Protein AF-A0A4Z1SV42-F1 (afdb_monomer)

Mean predicted aligned error: 19.97 Å

Nearest PDB structures (foldseek):
  3ljn-assembly1_A  TM=8.024E-01  e=1.688E-01  Leishmania major strain Friedlin

Solvent-accessible surface area (backbone atoms only — not comparable to full-atom values): 18038 Å² total; per-residue (Å²): 115,73,67,55,58,45,47,26,21,41,71,38,38,48,70,61,46,72,72,43,39,94,81,51,62,79,43,60,48,100,85,40,44,35,43,42,39,37,2,52,77,50,68,20,60,71,24,33,62,67,28,40,88,70,40,59,75,49,58,25,94,82,46,50,37,48,52,38,49,24,32,65,71,69,40,64,75,56,44,74,70,33,38,85,70,39,34,80,63,78,62,86,69,41,36,56,53,38,9,54,74,70,64,38,56,67,51,38,64,70,37,40,72,54,39,52,93,51,39,72,66,42,35,59,53,24,56,77,70,66,36,60,70,53,30,51,54,44,48,50,39,75,76,69,49,77,62,74,75,79,83,73,70,80,76,73,81,88,79,82,88,82,73,100,79,66,70,72,69,56,54,54,51,53,49,49,50,52,50,48,52,49,50,52,51,50,52,52,49,52,52,50,51,54,51,48,55,54,50,53,54,49,52,52,51,52,52,53,50,50,54,53,50,53,52,52,52,52,54,50,53,52,50,52,52,55,51,52,54,53,50,53,52,51,54,50,52,50,52,52,51,53,50,51,52,56,50,51,52,52,52,51,55,52,56,69,74,49,73,99,43,75,70,60,51,50,54,54,49,57,53,50,52,54,49,54,52,50,53,49,54,50,53,55,48,53,56,51,52,53,53,52,53,58,54,53,74,74,50,65,77,89,78,54,54,76,66,59,57,45,55,67,57,57,70,75,76,121

Structure (mmCIF, N/CA/C/O backbone):
data_AF-A0A4Z1SV42-F1
#
_entry.id   AF-A0A4Z1SV42-F1
#
loop_
_atom_site.group_PDB
_atom_site.id
_atom_site.type_symbol
_atom_site.label_atom_id
_atom_site.label_alt_id
_atom_site.label_comp_id
_atom_site.label_asym_id
_atom_site.label_entity_id
_atom_site.label_seq_id
_atom_site.pdbx_PDB_ins_code
_atom_site.Cartn_x
_atom_site.Cartn_y
_atom_site.Cartn_z
_atom_site.occupancy
_atom_site.B_iso_or_equiv
_atom_site.auth_seq_id
_atom_site.auth_comp_id
_atom_site.auth_asym_id
_atom_site.auth_atom_id
_atom_site.pdbx_PDB_model_num
ATOM 1 N N . MET A 1 1 ? -13.498 8.447 -5.334 1.00 58.53 1 MET A N 1
ATOM 2 C CA . MET A 1 1 ? -12.203 9.170 -5.306 1.00 58.53 1 MET A CA 1
ATOM 3 C C . MET A 1 1 ? -11.022 8.293 -5.723 1.00 58.53 1 MET A C 1
ATOM 5 O O . MET A 1 1 ? -10.203 8.790 -6.477 1.00 58.53 1 MET A O 1
ATOM 9 N N . ALA A 1 2 ? -10.964 6.999 -5.370 1.00 67.75 2 ALA A N 1
ATOM 10 C CA . ALA A 1 2 ? -9.899 6.090 -5.832 1.00 67.75 2 ALA A CA 1
ATOM 11 C C . ALA A 1 2 ? -9.734 6.025 -7.370 1.00 67.75 2 ALA A C 1
ATOM 13 O O . ALA A 1 2 ? -8.620 5.936 -7.866 1.00 67.75 2 ALA A O 1
ATOM 14 N N . HIS A 1 3 ? -10.811 6.175 -8.153 1.00 80.94 3 HIS A N 1
ATOM 15 C CA . HIS A 1 3 ? -10.705 6.252 -9.620 1.00 80.94 3 HIS A CA 1
ATOM 16 C C . HIS A 1 3 ? -9.857 7.427 -10.136 1.00 80.94 3 HIS A C 1
ATOM 18 O O . HIS A 1 3 ? -9.308 7.324 -11.228 1.00 80.94 3 HIS A O 1
ATOM 24 N N . ALA A 1 4 ? -9.750 8.532 -9.387 1.00 88.31 4 ALA A N 1
ATOM 25 C CA . ALA A 1 4 ? -8.932 9.677 -9.789 1.00 88.31 4 ALA A CA 1
ATOM 26 C C . ALA A 1 4 ? -7.433 9.349 -9.717 1.0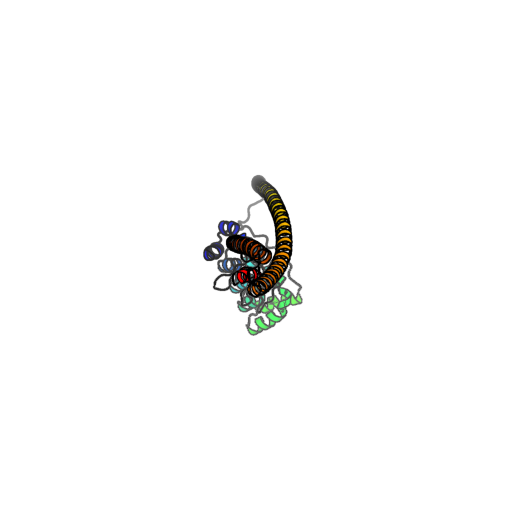0 88.31 4 ALA A C 1
ATOM 28 O O . ALA A 1 4 ? -6.695 9.752 -10.605 1.00 88.31 4 ALA A O 1
ATOM 29 N N . TRP A 1 5 ? -7.015 8.539 -8.735 1.00 91.31 5 TRP A N 1
ATOM 30 C CA . TRP A 1 5 ? -5.640 8.044 -8.599 1.00 91.31 5 TRP A CA 1
ATOM 31 C C . TRP A 1 5 ? -5.202 7.239 -9.829 1.00 91.31 5 TRP A C 1
ATOM 33 O O . TRP A 1 5 ? -4.226 7.574 -10.493 1.00 91.31 5 TRP A O 1
ATOM 43 N N . PHE A 1 6 ? -5.995 6.234 -10.212 1.00 92.00 6 PHE A N 1
ATOM 44 C CA . PHE A 1 6 ? -5.694 5.415 -11.391 1.00 92.00 6 PHE A CA 1
ATOM 45 C C . PHE A 1 6 ? -5.835 6.192 -12.707 1.00 92.00 6 PHE A C 1
ATOM 47 O O . PHE A 1 6 ? -5.130 5.901 -13.671 1.00 92.0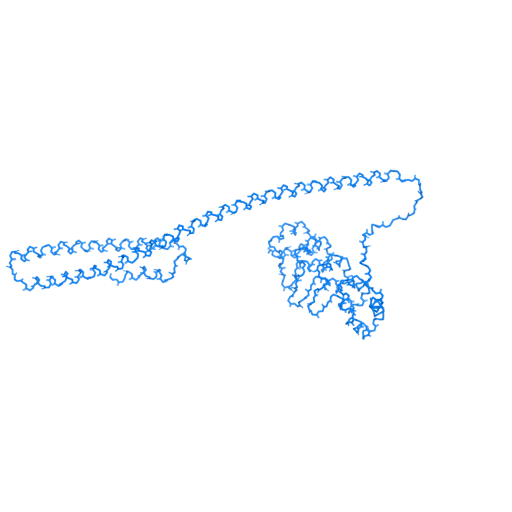0 6 PHE A O 1
ATOM 54 N N . ARG A 1 7 ? -6.728 7.188 -12.765 1.00 92.62 7 ARG A N 1
ATOM 55 C CA . ARG A 1 7 ? -6.851 8.073 -13.930 1.00 92.62 7 ARG A CA 1
ATOM 56 C C . ARG A 1 7 ? -5.616 8.956 -14.089 1.00 92.62 7 ARG A C 1
ATOM 58 O O . ARG A 1 7 ? -5.116 9.050 -15.202 1.00 92.62 7 ARG A O 1
ATOM 65 N N . ALA A 1 8 ? -5.111 9.532 -13.000 1.00 91.88 8 ALA A N 1
ATOM 66 C CA . ALA A 1 8 ? -3.879 10.315 -13.003 1.00 91.88 8 ALA A CA 1
ATOM 67 C C . ALA A 1 8 ? -2.686 9.469 -13.469 1.00 91.88 8 ALA A C 1
ATOM 69 O O . ALA A 1 8 ? -1.958 9.883 -14.366 1.00 91.88 8 ALA A O 1
ATOM 70 N N . ALA A 1 9 ? -2.566 8.232 -12.972 1.00 92.38 9 ALA A N 1
ATOM 71 C CA . ALA A 1 9 ? -1.552 7.283 -13.436 1.00 92.38 9 ALA A CA 1
ATOM 72 C C . ALA A 1 9 ? -1.674 6.946 -14.931 1.00 92.38 9 ALA A C 1
ATOM 74 O O . ALA A 1 9 ? -0.671 6.838 -15.628 1.00 92.38 9 ALA A O 1
ATOM 75 N N . SER A 1 10 ? -2.898 6.817 -15.449 1.00 92.94 10 SER A N 1
ATOM 76 C CA . SER A 1 10 ? -3.133 6.567 -16.876 1.00 92.94 10 SER A CA 1
ATOM 77 C C . SER A 1 10 ? -2.832 7.784 -17.760 1.00 92.94 10 SER A C 1
ATOM 79 O O . SER A 1 10 ? -2.421 7.628 -18.908 1.00 92.94 10 SER A O 1
ATOM 81 N N . GLN A 1 11 ? -3.028 8.994 -17.236 1.00 91.06 11 GLN A N 1
ATOM 82 C CA . GLN A 1 11 ? -2.821 10.253 -17.957 1.00 91.06 11 GLN A CA 1
ATOM 83 C C . GLN A 1 11 ? -1.396 10.802 -17.838 1.00 91.06 11 GLN A C 1
ATOM 85 O O . GLN A 1 11 ? -1.054 11.704 -18.593 1.00 91.06 11 GLN A O 1
ATOM 90 N N . GLY A 1 12 ? -0.582 10.276 -16.918 1.00 89.81 12 GLY A N 1
ATOM 91 C CA . GLY A 1 12 ? 0.734 10.839 -16.622 1.00 89.81 12 GLY A CA 1
ATOM 92 C C . GLY A 1 12 ? 0.663 12.117 -15.780 1.00 89.81 12 GLY A C 1
ATOM 93 O O . GLY A 1 12 ? 1.572 12.934 -15.835 1.00 89.81 12 GLY A O 1
ATOM 94 N N . ASP A 1 13 ? -0.410 12.323 -15.007 1.00 91.19 13 ASP A N 1
ATOM 95 C CA . ASP A 1 13 ? -0.557 13.500 -14.139 1.00 91.19 13 ASP A CA 1
ATOM 96 C C . ASP A 1 13 ? 0.288 13.339 -12.863 1.00 91.19 13 ASP A C 1
ATOM 98 O O . ASP A 1 13 ? -0.196 12.973 -11.787 1.00 91.19 13 ASP A O 1
ATOM 102 N N . VAL A 1 14 ? 1.590 13.586 -13.011 1.00 89.69 14 VAL A N 1
ATOM 103 C CA . VAL A 1 14 ? 2.596 13.472 -11.946 1.00 89.69 14 VAL A CA 1
ATOM 104 C C . VAL A 1 14 ? 2.290 14.414 -10.779 1.00 89.69 14 VAL A C 1
ATOM 106 O O . VAL A 1 14 ? 2.549 14.067 -9.629 1.00 89.69 14 VAL A O 1
ATOM 109 N N . SER A 1 15 ? 1.695 15.583 -11.040 1.00 88.19 15 SER A N 1
ATOM 110 C CA . SER A 1 15 ? 1.330 16.560 -10.006 1.00 88.19 15 SER A CA 1
ATOM 111 C C . SER A 1 15 ? 0.232 16.033 -9.086 1.00 88.19 15 SER A C 1
ATOM 113 O O . SER A 1 15 ? 0.316 16.164 -7.865 1.00 88.19 15 SER A O 1
ATOM 115 N N . PHE A 1 16 ? -0.797 15.398 -9.649 1.00 88.81 16 PHE A N 1
ATOM 116 C CA . PHE A 1 16 ? -1.834 14.768 -8.838 1.00 88.81 16 PHE A CA 1
ATOM 117 C C . PHE A 1 16 ? -1.301 13.542 -8.087 1.00 88.81 16 PHE A C 1
ATOM 119 O O . PHE A 1 16 ? -1.644 13.333 -6.918 1.00 88.81 16 PHE A O 1
ATOM 126 N N . LEU A 1 17 ? -0.442 12.747 -8.734 1.00 88.75 17 LEU A N 1
ATOM 127 C CA . LEU A 1 17 ? 0.171 11.572 -8.116 1.00 88.75 17 LEU A CA 1
ATOM 128 C C . LEU A 1 17 ? 1.059 11.952 -6.921 1.00 88.75 17 LEU A C 1
ATOM 130 O O . LEU A 1 17 ? 0.926 11.369 -5.846 1.00 88.75 17 LEU A O 1
ATOM 134 N N . SER A 1 18 ? 1.904 12.973 -7.065 1.00 87.25 18 SER A N 1
ATOM 135 C CA . SER A 1 18 ? 2.793 13.442 -5.996 1.00 87.25 18 SER A CA 1
ATOM 136 C C . SER A 1 18 ? 2.042 14.082 -4.827 1.00 87.25 18 SER A C 1
ATOM 138 O O . SER A 1 18 ? 2.510 14.029 -3.695 1.00 87.25 18 SER A O 1
ATOM 140 N N . LEU A 1 19 ? 0.846 14.628 -5.057 1.00 88.81 19 LEU A N 1
ATOM 141 C CA . LEU A 1 19 ? 0.011 15.174 -3.987 1.00 88.81 19 LEU A CA 1
ATOM 142 C C . LEU A 1 19 ? -0.730 14.083 -3.198 1.00 88.81 19 LEU A C 1
ATOM 144 O O . LEU A 1 19 ? -0.980 14.234 -2.003 1.00 88.81 19 LEU A O 1
ATOM 148 N N . GLN A 1 20 ? -1.134 13.001 -3.866 1.00 86.50 20 GLN A N 1
ATOM 149 C CA . GLN A 1 20 ? -2.059 12.009 -3.303 1.00 86.50 20 GLN A CA 1
ATOM 150 C C . GLN A 1 20 ? -1.399 10.678 -2.910 1.00 86.50 20 GLN A C 1
ATOM 152 O O . GLN A 1 20 ? -2.086 9.809 -2.361 1.00 86.50 20 GLN A O 1
ATOM 157 N N . TYR A 1 21 ? -0.088 10.513 -3.127 1.00 87.00 21 TYR A N 1
ATOM 158 C CA . TYR A 1 21 ? 0.613 9.248 -2.877 1.00 87.00 21 TYR A CA 1
ATOM 159 C C . TYR A 1 21 ? 0.449 8.725 -1.444 1.00 87.00 21 TYR A C 1
ATOM 161 O O . TYR A 1 21 ? 0.156 7.548 -1.269 1.00 87.00 21 TYR A O 1
ATOM 169 N N . HIS A 1 22 ? 0.506 9.585 -0.420 1.00 82.25 22 HIS A N 1
ATOM 170 C CA . HIS A 1 22 ? 0.319 9.181 0.982 1.00 82.25 22 HIS A CA 1
ATOM 171 C C . HIS A 1 22 ? -1.009 8.462 1.254 1.00 82.25 22 HIS A C 1
ATOM 173 O O . HIS A 1 22 ? -1.122 7.708 2.217 1.00 82.25 22 HIS A O 1
ATOM 179 N N . ARG A 1 23 ? -2.034 8.725 0.438 1.00 84.19 23 ARG A N 1
ATOM 180 C CA . ARG A 1 23 ? -3.392 8.228 0.663 1.00 84.19 23 ARG A CA 1
ATOM 181 C C . ARG A 1 23 ? -3.726 6.989 -0.160 1.00 84.19 23 ARG A C 1
ATOM 183 O O . ARG A 1 23 ? -4.569 6.204 0.267 1.00 84.19 23 ARG A O 1
ATOM 190 N N . TYR A 1 24 ? -3.124 6.843 -1.339 1.00 85.06 24 TYR A N 1
ATOM 191 C CA . TYR A 1 24 ? -3.520 5.823 -2.316 1.00 85.06 24 TYR A CA 1
ATOM 192 C C . TYR A 1 24 ? -2.362 4.984 -2.866 1.00 85.06 24 TYR A C 1
ATOM 194 O O . TYR A 1 24 ? -2.629 4.061 -3.640 1.00 85.06 24 TYR A O 1
ATOM 202 N N . ALA A 1 25 ? -1.110 5.247 -2.477 1.00 84.81 25 ALA A N 1
ATOM 203 C CA . ALA A 1 25 ? -0.001 4.364 -2.824 1.00 84.81 25 ALA A CA 1
ATOM 204 C C . ALA A 1 25 ? -0.300 2.928 -2.369 1.00 84.81 25 ALA A C 1
ATOM 206 O O . ALA A 1 25 ? -0.939 2.701 -1.338 1.00 84.81 25 ALA A O 1
ATOM 207 N N . CYS A 1 26 ? 0.129 1.960 -3.176 1.00 85.56 26 CYS A N 1
ATOM 208 C CA . CYS A 1 26 ? -0.096 0.529 -2.955 1.00 85.56 26 CYS A CA 1
ATOM 209 C C . CYS A 1 26 ? -1.568 0.083 -3.031 1.00 85.56 26 CYS A C 1
ATOM 211 O O . CYS A 1 26 ? -1.878 -1.073 -2.734 1.00 85.56 26 CYS A O 1
ATOM 213 N N . SER A 1 27 ? -2.489 0.959 -3.446 1.00 89.44 27 SER A N 1
ATOM 214 C CA . SER A 1 27 ? -3.874 0.566 -3.711 1.00 89.44 27 SER A CA 1
ATOM 215 C C . SER A 1 27 ? -4.004 -0.140 -5.064 1.00 89.44 27 SER A C 1
ATOM 217 O O . SER A 1 27 ? -3.256 0.119 -6.007 1.00 89.44 27 SER A O 1
ATOM 219 N N . SER A 1 28 ? -4.983 -1.040 -5.170 1.00 90.62 28 SER A N 1
ATOM 220 C CA . SER A 1 28 ? -5.326 -1.713 -6.425 1.00 90.62 28 SER A CA 1
ATOM 221 C C . SER A 1 28 ? -6.735 -1.341 -6.880 1.00 90.62 28 SER A C 1
ATOM 223 O O . SER A 1 28 ? -7.614 -1.041 -6.070 1.00 90.62 28 SER A O 1
ATOM 225 N N . ASN A 1 29 ? -6.941 -1.303 -8.195 1.00 89.62 29 ASN A N 1
ATOM 226 C CA . ASN A 1 29 ? -8.249 -1.041 -8.790 1.00 89.62 29 ASN A CA 1
ATOM 227 C C . ASN A 1 29 ? -9.110 -2.317 -8.856 1.00 89.62 29 ASN A C 1
ATOM 229 O O . ASN A 1 29 ? -8.680 -3.401 -8.474 1.00 89.62 29 ASN A O 1
ATOM 233 N N . GLU A 1 30 ? -10.320 -2.214 -9.409 1.00 87.38 30 GLU A N 1
ATOM 234 C CA . GLU A 1 30 ? -11.267 -3.337 -9.559 1.00 87.38 30 GLU A CA 1
ATOM 235 C C . GLU A 1 30 ? -10.719 -4.525 -10.372 1.00 87.38 30 GLU A C 1
ATOM 237 O O . GLU A 1 30 ? -11.231 -5.637 -10.280 1.00 87.38 30 GLU A O 1
ATOM 242 N N . ARG A 1 31 ? -9.667 -4.307 -11.172 1.00 84.25 31 ARG A N 1
ATOM 243 C CA . ARG A 1 31 ? -8.973 -5.351 -11.941 1.00 84.25 31 ARG A CA 1
ATOM 244 C C . ARG A 1 31 ? -7.765 -5.930 -11.194 1.00 84.25 31 ARG A C 1
ATOM 246 O O . ARG A 1 31 ? -7.051 -6.756 -11.756 1.00 84.25 31 ARG A O 1
ATOM 253 N N . GLY A 1 32 ? -7.516 -5.485 -9.963 1.00 88.69 32 GLY A N 1
ATOM 254 C CA . GLY A 1 32 ? -6.352 -5.849 -9.161 1.00 88.69 32 GLY A CA 1
ATOM 255 C C . GLY A 1 32 ? -5.043 -5.208 -9.631 1.00 88.69 32 GLY A C 1
ATOM 256 O O . GLY A 1 32 ? -3.984 -5.704 -9.264 1.00 88.69 32 GLY A O 1
ATOM 257 N N . LEU A 1 33 ? -5.095 -4.151 -10.454 1.00 90.50 33 LEU A N 1
ATOM 258 C CA . LEU A 1 33 ? -3.909 -3.437 -10.943 1.00 90.50 33 LEU A CA 1
ATOM 259 C C . LEU A 1 33 ? -3.565 -2.268 -10.019 1.00 90.50 33 LEU A C 1
ATOM 261 O O . LEU A 1 33 ? -4.462 -1.524 -9.617 1.00 90.50 33 LEU A O 1
ATOM 265 N N . THR A 1 34 ? -2.277 -2.075 -9.745 1.00 93.31 34 THR A N 1
ATOM 266 C CA . THR A 1 34 ? -1.763 -0.888 -9.047 1.00 93.31 34 THR A CA 1
ATOM 267 C C . THR A 1 34 ? -1.660 0.313 -9.990 1.00 93.31 34 THR A C 1
ATOM 269 O O . THR A 1 34 ? -1.839 0.178 -11.207 1.00 93.31 34 THR A O 1
ATOM 272 N N . ALA A 1 35 ? -1.381 1.503 -9.456 1.00 92.69 35 ALA A N 1
ATOM 273 C CA . ALA A 1 35 ? -1.216 2.694 -10.281 1.00 92.69 35 ALA A CA 1
ATOM 274 C C . ALA A 1 35 ? 0.010 2.587 -11.194 1.00 92.69 35 ALA A C 1
ATOM 276 O O . ALA A 1 35 ? -0.096 2.925 -12.372 1.00 92.69 35 ALA A O 1
ATOM 277 N N . LEU A 1 36 ? 1.113 2.007 -10.711 1.00 93.94 36 LEU A N 1
ATOM 278 C CA . LEU A 1 36 ? 2.300 1.708 -11.514 1.00 93.94 36 LEU A CA 1
ATOM 279 C C . LEU A 1 36 ? 1.955 0.802 -12.703 1.00 93.94 36 LEU A C 1
ATOM 281 O O . LEU A 1 36 ? 2.327 1.093 -13.836 1.00 93.94 36 LEU A O 1
ATOM 285 N N . MET A 1 37 ? 1.169 -0.256 -12.485 1.00 93.69 37 MET A N 1
ATOM 286 C CA . MET A 1 37 ? 0.731 -1.143 -13.569 1.00 93.69 37 MET A CA 1
ATOM 287 C C . MET A 1 37 ? -0.149 -0.413 -14.592 1.00 93.69 37 MET A C 1
ATOM 289 O O . MET A 1 37 ? -0.033 -0.650 -15.793 1.00 93.69 37 MET A O 1
ATOM 293 N N . VAL A 1 38 ? -1.022 0.492 -14.139 1.00 93.94 38 VAL A N 1
ATOM 294 C CA . VAL A 1 38 ? -1.854 1.320 -15.028 1.00 93.94 38 VAL A CA 1
ATOM 295 C C . VAL A 1 38 ? -1.002 2.311 -15.832 1.00 93.94 38 VAL A C 1
ATOM 297 O O . VAL A 1 38 ? -1.258 2.488 -17.026 1.00 93.94 38 VAL A O 1
ATOM 300 N N . ALA A 1 39 ? 0.023 2.904 -15.215 1.00 94.00 39 ALA A N 1
ATOM 301 C CA . ALA A 1 39 ? 0.971 3.797 -15.876 1.00 94.00 39 ALA A CA 1
ATOM 302 C C . ALA A 1 39 ? 1.780 3.060 -16.956 1.00 94.00 39 ALA A C 1
ATOM 304 O O . ALA A 1 39 ? 1.873 3.546 -18.083 1.00 94.00 39 ALA A O 1
ATOM 305 N N . VAL A 1 40 ? 2.248 1.837 -16.670 1.00 93.88 40 VAL A N 1
ATOM 306 C CA . VAL A 1 40 ? 2.913 0.960 -17.653 1.00 93.88 40 VAL A CA 1
ATOM 307 C C . VAL A 1 40 ? 1.998 0.645 -18.832 1.00 93.88 40 VAL A C 1
ATOM 309 O O . VAL A 1 40 ? 2.397 0.838 -19.978 1.00 93.88 40 VAL A O 1
ATOM 312 N N . LYS A 1 41 ? 0.747 0.237 -18.579 1.00 92.38 41 LYS A N 1
ATOM 313 C CA . LYS A 1 41 ? -0.224 -0.020 -19.660 1.00 92.38 41 LYS A CA 1
ATOM 314 C C . LYS A 1 41 ? -0.519 1.213 -20.510 1.00 92.38 41 LYS A C 1
ATOM 316 O O . LYS A 1 41 ? -0.835 1.081 -21.687 1.00 92.38 41 LYS A O 1
ATOM 321 N N . SER A 1 42 ? -0.441 2.395 -19.907 1.00 91.62 42 SER A N 1
ATOM 322 C CA . SER A 1 42 ? -0.702 3.671 -20.578 1.00 91.62 42 SER A CA 1
ATOM 323 C C . SER A 1 42 ? 0.566 4.308 -21.163 1.00 91.62 42 SER A C 1
ATOM 325 O O . SER A 1 42 ? 0.479 5.389 -21.733 1.00 91.62 42 SER A O 1
ATOM 327 N N . ARG A 1 43 ? 1.728 3.644 -21.042 1.00 92.94 43 ARG A N 1
ATOM 328 C CA . ARG A 1 43 ? 3.050 4.107 -21.498 1.00 92.94 43 ARG A CA 1
ATOM 329 C C . ARG A 1 43 ? 3.474 5.475 -20.944 1.00 92.94 43 ARG A C 1
ATOM 331 O O . ARG A 1 43 ? 4.136 6.246 -21.629 1.00 92.94 43 ARG A O 1
ATOM 338 N N . GLN A 1 44 ? 3.109 5.763 -19.695 1.00 93.06 44 GLN A N 1
ATOM 339 C CA . GLN A 1 44 ? 3.404 7.041 -19.041 1.00 93.06 44 GLN A CA 1
ATOM 340 C C . GLN A 1 44 ? 4.721 6.971 -18.262 1.00 93.06 44 GLN A C 1
ATOM 342 O O . GLN A 1 44 ? 4.725 6.570 -17.100 1.00 93.06 44 GLN A O 1
ATOM 347 N N . ILE A 1 45 ? 5.835 7.348 -18.897 1.00 89.06 45 ILE A N 1
ATOM 348 C CA . ILE A 1 45 ? 7.184 7.261 -18.304 1.00 89.06 45 ILE A CA 1
ATOM 349 C C . ILE A 1 45 ? 7.302 8.081 -17.018 1.00 89.06 45 ILE A C 1
ATOM 351 O O . ILE A 1 45 ? 7.709 7.531 -16.000 1.00 89.06 45 ILE A O 1
ATOM 355 N N . ASP A 1 46 ? 6.856 9.337 -17.020 1.00 87.50 46 ASP A N 1
ATOM 356 C CA . ASP A 1 46 ? 7.006 10.223 -15.857 1.00 87.50 46 ASP A CA 1
ATOM 357 C C . ASP A 1 46 ? 6.243 9.693 -14.626 1.00 87.50 46 ASP A C 1
ATOM 359 O O . ASP A 1 46 ? 6.703 9.772 -13.485 1.00 87.50 46 ASP A O 1
ATOM 363 N N . ALA A 1 47 ? 5.077 9.076 -14.851 1.00 89.06 47 ALA A N 1
ATOM 364 C CA . ALA A 1 47 ? 4.321 8.414 -13.791 1.00 89.06 47 ALA A CA 1
ATOM 365 C C . ALA A 1 47 ? 4.990 7.111 -13.329 1.00 89.06 47 ALA A C 1
ATOM 367 O O . ALA A 1 47 ? 4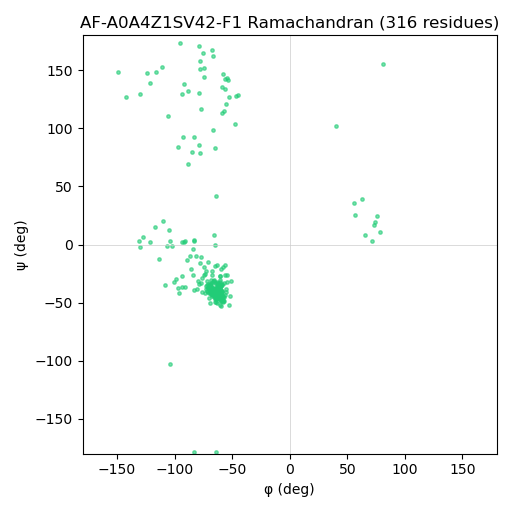.932 6.793 -12.143 1.00 89.06 47 ALA A O 1
ATOM 368 N N . ILE A 1 48 ? 5.626 6.357 -14.233 1.00 90.88 48 ILE A N 1
ATOM 369 C CA . ILE A 1 48 ? 6.394 5.153 -13.884 1.00 90.88 48 ILE A CA 1
ATOM 370 C C . ILE A 1 48 ? 7.585 5.531 -13.014 1.00 90.88 48 ILE A C 1
ATOM 372 O O . ILE A 1 48 ? 7.792 4.896 -11.984 1.00 90.88 48 ILE A O 1
ATOM 376 N N . GLU A 1 49 ? 8.329 6.569 -13.380 1.00 88.38 49 GLU A N 1
ATOM 377 C CA . GLU A 1 49 ? 9.473 7.050 -12.609 1.00 88.38 49 GLU A CA 1
ATOM 378 C C . GLU A 1 49 ? 9.059 7.436 -11.182 1.00 88.38 49 GLU A C 1
ATOM 380 O O . GLU A 1 49 ? 9.645 6.942 -10.218 1.00 88.38 49 GLU A O 1
ATOM 385 N N . LEU A 1 50 ? 7.979 8.215 -11.035 1.00 88.69 50 LEU A N 1
ATOM 386 C CA . LEU A 1 50 ? 7.462 8.614 -9.723 1.00 88.69 50 LEU A CA 1
ATOM 387 C C . LEU A 1 50 ? 6.947 7.424 -8.892 1.00 88.69 50 LEU A C 1
ATOM 389 O O . LEU A 1 50 ? 7.158 7.370 -7.680 1.00 88.69 50 LEU A O 1
ATOM 393 N N . LEU A 1 51 ? 6.230 6.484 -9.517 1.00 89.62 51 LEU A N 1
ATOM 394 C CA . LEU A 1 51 ? 5.549 5.393 -8.810 1.00 89.62 51 LEU A CA 1
ATOM 395 C C . LEU A 1 51 ? 6.447 4.178 -8.551 1.00 89.62 51 LEU A C 1
ATOM 397 O O . LEU A 1 51 ? 6.151 3.403 -7.644 1.00 89.62 51 LEU A O 1
ATOM 401 N N . THR A 1 52 ? 7.542 4.002 -9.294 1.00 88.69 52 THR A N 1
ATOM 402 C CA . THR A 1 52 ? 8.493 2.890 -9.111 1.00 88.69 52 THR A CA 1
ATOM 403 C C . THR A 1 52 ? 8.996 2.763 -7.667 1.00 88.69 52 THR A C 1
ATOM 405 O O . THR A 1 52 ? 8.864 1.675 -7.108 1.00 88.69 52 THR A O 1
ATOM 408 N N . PRO A 1 53 ? 9.516 3.810 -6.997 1.00 86.81 53 PRO A N 1
ATOM 409 C CA . PRO A 1 53 ? 9.982 3.679 -5.612 1.00 86.81 53 PRO A CA 1
ATOM 410 C C . PRO A 1 53 ? 8.864 3.364 -4.605 1.00 86.81 53 PRO A C 1
ATOM 412 O O . PRO A 1 53 ? 9.154 2.895 -3.507 1.00 86.81 53 PRO A O 1
ATOM 415 N N . LEU A 1 54 ? 7.599 3.609 -4.962 1.00 86.94 54 LEU A N 1
ATOM 416 C CA . LEU A 1 54 ? 6.445 3.441 -4.076 1.00 86.94 54 LEU A CA 1
ATOM 417 C C . LEU A 1 54 ? 5.751 2.086 -4.253 1.00 86.94 54 LEU A C 1
ATOM 419 O O . LEU A 1 54 ? 5.337 1.469 -3.276 1.00 86.94 54 LEU A O 1
ATOM 423 N N . GLU A 1 55 ? 5.592 1.638 -5.498 1.00 88.88 55 GLU A N 1
ATOM 424 C CA . GLU A 1 55 ? 4.736 0.506 -5.867 1.00 88.88 55 GLU A CA 1
ATOM 425 C C . GLU A 1 55 ? 5.487 -0.635 -6.567 1.00 88.88 55 GLU A C 1
ATOM 427 O O . GLU A 1 55 ? 4.862 -1.631 -6.949 1.00 88.88 55 GLU A O 1
ATOM 432 N N . ALA A 1 56 ? 6.810 -0.531 -6.744 1.00 84.38 56 ALA A N 1
ATOM 433 C CA . ALA A 1 56 ? 7.587 -1.642 -7.280 1.00 84.38 56 ALA A CA 1
ATOM 434 C C . ALA A 1 56 ? 7.437 -2.886 -6.400 1.00 84.38 56 ALA A C 1
ATOM 436 O O . ALA A 1 56 ? 7.339 -2.810 -5.174 1.00 84.38 56 ALA A O 1
ATOM 437 N N . ARG A 1 57 ? 7.476 -4.056 -7.044 1.00 86.62 57 ARG A N 1
ATOM 438 C CA . ARG A 1 57 ? 7.319 -5.378 -6.412 1.00 86.62 57 ARG A CA 1
ATOM 439 C C . ARG A 1 57 ? 5.908 -5.714 -5.940 1.00 86.62 57 ARG A C 1
ATOM 441 O O . ARG A 1 57 ? 5.693 -6.796 -5.389 1.00 86.62 57 ARG A O 1
ATOM 448 N N . LEU A 1 58 ? 4.930 -4.848 -6.178 1.00 89.31 58 LEU A N 1
ATOM 449 C CA . LEU A 1 58 ? 3.536 -5.216 -5.987 1.00 89.31 58 LEU A CA 1
ATOM 450 C C . LEU A 1 58 ? 3.077 -6.142 -7.114 1.00 89.31 58 LEU A C 1
ATOM 452 O O . LEU A 1 58 ? 3.484 -6.023 -8.270 1.00 89.31 58 LEU A O 1
ATOM 456 N N . THR A 1 59 ? 2.218 -7.094 -6.761 1.00 90.06 59 THR A N 1
ATOM 457 C CA . THR A 1 59 ? 1.696 -8.091 -7.696 1.00 90.06 59 THR A CA 1
ATOM 458 C C . THR A 1 59 ? 0.179 -8.067 -7.706 1.00 90.06 59 THR A C 1
ATOM 460 O O . THR A 1 59 ? -0.469 -7.796 -6.696 1.00 90.06 59 THR A O 1
ATOM 463 N N . THR A 1 60 ? -0.398 -8.365 -8.867 1.00 88.50 60 THR A N 1
ATOM 464 C CA . THR A 1 60 ? -1.835 -8.633 -8.967 1.00 88.50 60 THR A CA 1
ATOM 465 C C . THR A 1 60 ? -2.183 -9.942 -8.242 1.00 88.50 60 THR A C 1
ATOM 467 O O . THR A 1 60 ? -1.294 -10.762 -7.997 1.00 88.50 60 THR A O 1
ATOM 470 N N . PRO A 1 61 ? -3.472 -10.248 -7.999 1.00 85.88 61 PRO A N 1
ATOM 471 C CA . PRO A 1 61 ? -3.884 -11.559 -7.480 1.00 85.88 61 PRO A CA 1
ATOM 472 C C . PRO A 1 61 ? -3.436 -12.758 -8.336 1.00 85.88 61 PRO A C 1
ATOM 474 O O . PRO A 1 61 ? -3.431 -13.889 -7.860 1.00 85.88 61 PRO A O 1
ATOM 477 N N . ARG A 1 62 ? -3.058 -12.529 -9.603 1.00 83.44 62 ARG A N 1
ATOM 478 C CA . ARG A 1 62 ? -2.494 -13.545 -10.510 1.00 83.44 62 ARG A CA 1
ATOM 479 C C . ARG A 1 62 ? -0.962 -13.623 -10.456 1.00 83.44 62 ARG A C 1
ATOM 481 O O . ARG A 1 62 ? -0.367 -14.366 -11.229 1.00 83.44 62 ARG A O 1
ATOM 488 N N . GLY A 1 63 ? -0.318 -12.841 -9.590 1.00 86.25 63 GLY A N 1
ATOM 489 C CA . GLY A 1 63 ? 1.136 -12.752 -9.475 1.00 86.25 63 GLY A CA 1
ATOM 490 C C . GLY A 1 63 ? 1.807 -11.886 -10.547 1.00 86.25 63 GLY A C 1
ATOM 491 O O . GLY A 1 63 ? 3.022 -11.929 -10.683 1.00 86.25 63 GLY A O 1
ATOM 492 N N . THR A 1 64 ? 1.068 -11.114 -11.342 1.00 88.56 64 THR A N 1
ATOM 493 C CA . THR A 1 64 ? 1.673 -10.292 -12.408 1.00 88.56 64 THR A CA 1
ATOM 494 C C . THR A 1 64 ? 2.284 -9.014 -11.829 1.00 88.56 64 THR A C 1
ATOM 496 O O . THR A 1 64 ? 1.593 -8.317 -11.086 1.00 88.56 64 THR A O 1
ATOM 499 N N . THR A 1 65 ? 3.539 -8.701 -12.169 1.00 91.31 65 THR A N 1
ATOM 500 C CA . THR A 1 65 ? 4.219 -7.441 -11.797 1.00 91.31 65 THR A CA 1
ATOM 501 C C . THR A 1 65 ? 4.120 -6.387 -12.910 1.00 91.31 65 THR A C 1
ATOM 503 O O . THR A 1 65 ? 3.664 -6.683 -14.019 1.00 91.31 65 THR A O 1
ATOM 506 N N . ALA A 1 66 ? 4.572 -5.158 -12.644 1.00 90.56 66 ALA A N 1
ATOM 507 C CA . ALA A 1 66 ? 4.619 -4.094 -13.645 1.00 90.56 66 ALA A CA 1
ATOM 508 C C . ALA A 1 66 ? 5.588 -4.425 -14.801 1.00 90.56 66 ALA A C 1
ATOM 510 O O . ALA A 1 66 ? 5.246 -4.213 -15.964 1.00 90.56 66 ALA A O 1
ATOM 511 N N . LEU A 1 67 ? 6.746 -5.028 -14.510 1.00 90.81 67 LEU A N 1
ATOM 512 C CA . LEU A 1 67 ? 7.725 -5.478 -15.507 1.00 90.81 67 LEU A CA 1
ATOM 513 C C . LEU A 1 67 ? 7.158 -6.571 -16.426 1.00 90.81 67 LEU A C 1
ATOM 515 O O . LEU A 1 67 ? 7.396 -6.551 -17.632 1.00 90.81 67 LEU A O 1
ATOM 519 N N . MET A 1 68 ? 6.363 -7.501 -15.885 1.00 89.31 68 MET A N 1
ATOM 520 C CA . MET A 1 68 ? 5.701 -8.540 -16.686 1.00 89.31 68 MET A CA 1
ATOM 521 C C . MET A 1 68 ? 4.691 -7.946 -17.674 1.00 89.31 68 MET A C 1
ATOM 523 O O . MET A 1 68 ? 4.588 -8.428 -18.801 1.00 89.31 68 MET A O 1
ATOM 527 N N . ILE A 1 69 ? 3.974 -6.894 -17.266 1.00 90.00 69 ILE A N 1
ATOM 528 C CA . ILE A 1 69 ? 3.060 -6.149 -18.142 1.00 90.00 69 ILE A CA 1
ATOM 529 C C . ILE A 1 69 ? 3.856 -5.389 -19.209 1.00 90.00 69 ILE A C 1
ATOM 531 O O . ILE A 1 69 ? 3.485 -5.424 -20.378 1.00 90.00 69 ILE A O 1
ATOM 535 N N . ALA A 1 70 ? 4.973 -4.752 -18.843 1.00 90.81 70 ALA A N 1
ATOM 536 C CA . ALA A 1 70 ? 5.839 -4.068 -19.804 1.00 90.81 70 ALA A CA 1
ATOM 537 C C . ALA A 1 70 ? 6.387 -5.031 -20.873 1.00 90.81 70 ALA A C 1
ATOM 539 O O . ALA A 1 70 ? 6.413 -4.685 -22.052 1.00 90.81 70 ALA A O 1
ATOM 540 N N . ALA A 1 71 ? 6.769 -6.250 -20.480 1.00 89.19 71 ALA A N 1
ATOM 541 C CA . ALA A 1 71 ? 7.232 -7.285 -21.402 1.00 89.19 71 ALA A CA 1
ATOM 542 C C . ALA A 1 71 ? 6.120 -7.806 -22.330 1.00 89.19 71 ALA A C 1
ATOM 544 O O . ALA A 1 71 ? 6.377 -8.058 -23.503 1.00 89.19 71 ALA A O 1
ATOM 545 N N . GLU A 1 72 ? 4.890 -7.945 -21.828 1.00 87.50 72 GLU A N 1
ATOM 546 C CA . GLU A 1 72 ? 3.725 -8.367 -22.621 1.00 87.50 72 GLU A CA 1
ATOM 547 C C . GLU A 1 72 ? 3.298 -7.304 -23.643 1.00 87.50 72 GLU A C 1
ATOM 549 O O . GLU A 1 72 ? 2.966 -7.631 -24.779 1.00 87.50 72 GLU A O 1
ATOM 554 N N . GLU A 1 73 ? 3.348 -6.028 -23.259 1.00 87.88 73 GLU A N 1
ATOM 555 C CA . GLU A 1 73 ? 2.979 -4.898 -24.120 1.00 87.88 73 GLU A CA 1
ATOM 556 C C . GLU A 1 73 ? 4.140 -4.449 -25.039 1.00 87.88 73 GLU A C 1
ATOM 558 O O . GLU A 1 73 ? 3.972 -3.533 -25.849 1.00 87.88 73 GLU A O 1
ATOM 563 N N . GLY A 1 74 ? 5.336 -5.041 -24.917 1.00 85.94 74 GLY A N 1
ATOM 564 C CA . GLY A 1 74 ? 6.524 -4.643 -25.685 1.00 85.94 74 GLY A CA 1
ATOM 565 C C . GLY A 1 74 ? 6.972 -3.209 -25.377 1.00 85.94 74 GLY A C 1
ATOM 566 O O . GLY A 1 74 ? 7.293 -2.434 -26.279 1.00 85.94 74 GLY A O 1
ATOM 567 N N . PHE A 1 75 ? 6.905 -2.800 -24.110 1.00 89.38 75 PHE A N 1
ATOM 568 C CA . PHE A 1 75 ? 7.272 -1.458 -23.671 1.00 89.38 75 PHE A CA 1
ATOM 569 C C . PHE A 1 75 ? 8.703 -1.418 -23.126 1.00 89.38 75 PHE A C 1
ATOM 571 O O . PHE A 1 75 ? 8.938 -1.518 -21.923 1.00 89.38 75 PHE A O 1
ATOM 578 N N . HIS A 1 76 ? 9.671 -1.281 -24.035 1.00 87.00 76 HIS A N 1
ATOM 579 C CA . HIS A 1 76 ? 11.107 -1.377 -23.732 1.00 87.00 76 HIS A CA 1
ATOM 580 C C . HIS A 1 76 ? 11.605 -0.310 -22.750 1.00 87.00 76 HIS A C 1
ATOM 582 O O . HIS A 1 76 ? 12.468 -0.593 -21.928 1.00 87.00 76 HIS A O 1
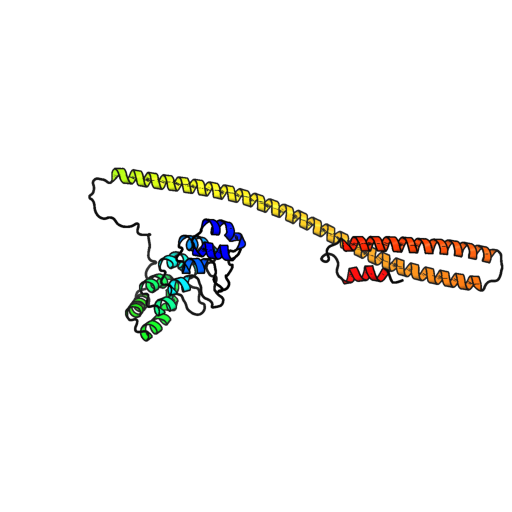ATOM 588 N N . GLU A 1 77 ? 11.064 0.905 -22.817 1.00 85.62 77 GLU A N 1
ATOM 589 C CA . GLU A 1 77 ? 11.526 2.053 -22.020 1.00 85.62 77 GLU A CA 1
ATOM 590 C C . GLU A 1 77 ? 11.214 1.883 -20.524 1.00 85.62 77 GLU A C 1
ATOM 592 O O . GLU A 1 77 ? 12.027 2.248 -19.678 1.00 85.62 77 GLU A O 1
ATOM 597 N N . ALA A 1 78 ? 10.096 1.234 -20.178 1.00 86.38 78 ALA A N 1
ATOM 598 C CA . ALA A 1 78 ? 9.745 0.952 -18.784 1.00 86.38 78 ALA A CA 1
ATOM 599 C C . ALA A 1 78 ? 10.691 -0.053 -18.110 1.00 86.38 78 ALA A C 1
ATOM 601 O O . ALA A 1 78 ? 10.808 -0.058 -16.885 1.00 86.38 78 ALA A O 1
ATOM 602 N N . VAL A 1 79 ? 11.390 -0.890 -18.886 1.00 85.31 79 VAL A N 1
ATOM 603 C CA . VAL A 1 79 ? 12.336 -1.884 -18.355 1.00 85.31 79 VAL A CA 1
ATOM 604 C C . VAL A 1 79 ? 13.459 -1.204 -17.579 1.00 85.31 79 VAL A C 1
ATOM 606 O O . VAL A 1 79 ? 13.875 -1.723 -16.550 1.00 85.31 79 VAL A O 1
ATOM 609 N N . VAL A 1 80 ? 13.899 -0.020 -18.014 1.00 83.12 80 VAL A N 1
ATOM 610 C CA . VAL A 1 80 ? 14.987 0.731 -17.367 1.00 83.12 80 VAL A CA 1
ATOM 611 C C . VAL A 1 80 ? 14.635 1.082 -15.920 1.00 83.12 80 VAL A C 1
ATOM 613 O O . VAL A 1 80 ? 15.465 0.936 -15.026 1.00 83.12 80 VAL A O 1
ATOM 616 N N . PHE A 1 81 ? 13.385 1.475 -15.676 1.00 85.06 81 PHE A N 1
ATOM 617 C CA . PHE A 1 81 ? 12.903 1.837 -14.344 1.00 85.06 81 PHE A CA 1
ATOM 618 C C . PHE A 1 81 ? 12.541 0.603 -13.506 1.00 85.06 81 PHE A C 1
ATOM 620 O O . PHE A 1 81 ? 12.805 0.550 -12.306 1.00 85.06 81 PHE A O 1
ATOM 627 N N . LEU A 1 82 ? 11.955 -0.418 -14.137 1.00 86.12 82 LEU A N 1
ATOM 628 C CA . LEU A 1 82 ? 11.349 -1.550 -13.434 1.00 86.12 82 LEU A CA 1
ATOM 629 C C . LEU A 1 82 ? 12.311 -2.721 -13.196 1.00 86.12 82 LEU A C 1
ATOM 631 O O . LEU A 1 82 ? 12.234 -3.367 -12.150 1.00 86.12 82 LEU A O 1
ATOM 635 N N . ALA A 1 83 ? 13.223 -3.017 -14.125 1.00 83.00 83 ALA A N 1
ATOM 636 C CA . ALA A 1 83 ? 14.112 -4.179 -14.042 1.00 83.00 83 ALA A CA 1
ATOM 637 C C . ALA A 1 83 ? 15.059 -4.176 -12.827 1.00 83.00 83 ALA A C 1
ATOM 639 O O . ALA A 1 83 ? 15.214 -5.241 -12.222 1.00 83.00 83 ALA A O 1
ATOM 640 N N . PRO A 1 84 ? 15.629 -3.034 -12.383 1.00 82.50 84 PRO A N 1
ATOM 641 C CA . PRO A 1 84 ? 16.432 -2.992 -11.158 1.00 82.50 84 PRO A CA 1
ATOM 642 C C . PRO A 1 84 ? 15.657 -3.447 -9.911 1.00 82.50 84 PRO A C 1
ATOM 644 O O . PRO A 1 84 ? 16.216 -4.081 -9.014 1.00 82.50 84 PRO A O 1
ATOM 647 N N . SER A 1 85 ? 14.355 -3.153 -9.869 1.00 79.50 85 SER A N 1
ATOM 648 C CA . SER A 1 85 ? 13.494 -3.413 -8.713 1.00 79.50 85 SER A CA 1
ATOM 649 C C . SER A 1 85 ? 12.767 -4.758 -8.794 1.00 79.50 85 SER A C 1
ATOM 651 O O . SER A 1 85 ? 12.605 -5.417 -7.766 1.00 79.50 85 SER A O 1
ATOM 653 N N . GLU A 1 86 ? 12.348 -5.179 -9.992 1.00 82.56 86 GLU A N 1
ATOM 654 C CA . GLU A 1 86 ? 11.473 -6.340 -10.219 1.00 82.56 86 GLU A CA 1
ATOM 655 C C . GLU A 1 86 ? 12.138 -7.510 -10.960 1.00 82.56 86 GLU A C 1
ATOM 657 O O . GLU A 1 86 ? 11.598 -8.614 -10.936 1.00 82.56 86 GLU A O 1
ATOM 662 N N . GLY A 1 87 ? 13.320 -7.331 -11.560 1.00 68.31 87 GLY A N 1
ATOM 663 C CA . GLY A 1 87 ? 13.963 -8.294 -12.471 1.00 68.31 87 GLY A CA 1
ATOM 664 C C . GLY A 1 87 ? 14.411 -9.631 -11.864 1.00 68.31 87 GLY A C 1
ATOM 665 O O . GLY A 1 87 ? 15.089 -10.409 -12.516 1.00 68.31 87 GLY A O 1
ATOM 666 N N . ARG A 1 88 ? 14.065 -9.925 -10.607 1.00 70.12 88 ARG A N 1
ATOM 667 C CA . ARG A 1 88 ? 14.275 -11.243 -9.972 1.00 70.12 88 ARG A CA 1
ATOM 668 C C . ARG A 1 88 ? 13.009 -11.818 -9.351 1.00 70.12 88 ARG A C 1
ATOM 670 O O . ARG A 1 88 ? 13.063 -12.838 -8.662 1.00 70.12 88 ARG A O 1
ATOM 677 N N . MET A 1 89 ? 11.871 -11.164 -9.553 1.00 74.69 89 MET A N 1
ATOM 678 C CA . MET A 1 89 ? 10.615 -11.607 -8.980 1.00 74.69 89 MET A CA 1
ATOM 679 C C . MET A 1 89 ? 10.057 -12.781 -9.766 1.00 74.69 89 MET A C 1
ATOM 681 O O . MET A 1 89 ? 9.700 -12.665 -10.936 1.00 74.69 89 MET A O 1
ATOM 685 N N . ARG A 1 90 ? 9.955 -13.924 -9.089 1.00 68.69 90 ARG A N 1
ATOM 686 C CA . ARG A 1 90 ? 9.368 -15.131 -9.653 1.00 68.69 90 ARG A CA 1
ATOM 687 C C . ARG A 1 90 ? 7.995 -15.359 -9.052 1.00 68.69 90 ARG A C 1
ATOM 689 O O . ARG A 1 90 ? 7.881 -15.711 -7.880 1.00 68.69 90 ARG A O 1
ATOM 696 N N . THR A 1 91 ? 6.971 -15.180 -9.870 1.00 68.75 91 THR A N 1
ATOM 697 C CA . THR A 1 91 ? 5.613 -15.607 -9.540 1.00 68.75 91 THR A CA 1
ATOM 698 C C . THR A 1 91 ? 5.293 -16.877 -10.327 1.00 68.75 91 THR A C 1
ATOM 700 O O . THR A 1 91 ? 5.804 -17.934 -9.969 1.00 68.75 91 THR A O 1
ATOM 703 N N . ALA A 1 92 ? 4.524 -16.792 -11.412 1.00 67.69 92 ALA A N 1
ATOM 704 C CA . ALA A 1 92 ? 4.151 -17.931 -12.256 1.00 67.69 92 ALA A CA 1
ATOM 705 C C . ALA A 1 92 ? 4.859 -17.935 -13.623 1.00 67.69 92 ALA A C 1
ATOM 707 O O . ALA A 1 92 ? 5.205 -18.994 -14.135 1.00 67.69 92 ALA A O 1
ATOM 708 N N . GLU A 1 93 ? 5.101 -16.758 -14.201 1.00 73.50 93 GLU A N 1
ATOM 709 C CA . GLU A 1 93 ? 5.811 -16.570 -15.469 1.00 73.50 93 GLU A CA 1
ATOM 710 C C . GLU A 1 93 ? 6.670 -15.316 -15.345 1.00 73.50 93 GLU A C 1
ATOM 712 O O . GLU A 1 93 ? 6.148 -14.267 -14.975 1.00 73.50 93 GLU A O 1
ATOM 717 N N . THR A 1 94 ? 7.966 -15.403 -15.632 1.00 83.81 94 THR A N 1
ATOM 718 C CA . THR A 1 94 ? 8.855 -14.236 -15.565 1.00 83.81 94 THR A CA 1
ATOM 719 C C . THR A 1 94 ? 8.652 -13.305 -16.762 1.00 83.81 94 THR A C 1
ATOM 721 O O . THR A 1 94 ? 8.038 -13.685 -17.770 1.00 83.81 94 THR A O 1
ATOM 724 N N . ALA A 1 95 ? 9.168 -12.076 -16.671 1.00 83.94 95 ALA A N 1
ATOM 725 C CA . ALA A 1 95 ? 9.075 -11.116 -17.766 1.00 83.94 95 ALA A CA 1
ATOM 726 C C . ALA A 1 95 ? 9.793 -11.639 -19.025 1.00 83.94 95 ALA A C 1
ATOM 728 O O . ALA A 1 95 ? 9.276 -11.483 -20.132 1.00 83.94 95 ALA A O 1
ATOM 729 N N . LEU A 1 96 ? 10.910 -12.360 -18.864 1.00 85.12 96 LEU A N 1
ATOM 730 C CA . LEU A 1 96 ? 11.645 -13.000 -19.955 1.00 85.12 96 LEU A CA 1
ATOM 731 C C . LEU A 1 96 ? 10.805 -14.063 -20.673 1.00 85.12 96 LEU A C 1
ATOM 733 O O . LEU A 1 96 ? 10.770 -14.077 -21.900 1.00 85.12 96 LEU A O 1
ATOM 737 N N . ILE A 1 97 ? 10.062 -14.908 -19.945 1.00 84.31 97 ILE A N 1
ATOM 738 C CA . ILE A 1 97 ? 9.179 -15.915 -20.564 1.00 84.31 97 ILE A CA 1
ATOM 739 C C . ILE A 1 97 ? 8.090 -15.233 -21.406 1.00 84.31 97 ILE A C 1
ATOM 741 O O . ILE A 1 97 ? 7.763 -15.714 -22.492 1.00 84.31 97 ILE A O 1
ATOM 745 N N . ARG A 1 98 ? 7.543 -14.100 -20.945 1.00 86.31 98 ARG A N 1
ATOM 746 C CA . ARG A 1 98 ? 6.547 -13.317 -21.702 1.00 86.31 98 ARG A CA 1
ATOM 747 C C . ARG A 1 98 ? 7.148 -12.667 -22.946 1.00 86.31 98 ARG A C 1
ATOM 749 O O . ARG A 1 98 ? 6.550 -12.764 -24.013 1.00 86.31 98 ARG A O 1
ATOM 756 N N . ALA A 1 99 ? 8.346 -12.098 -22.833 1.00 86.31 99 ALA A N 1
ATOM 757 C CA . ALA A 1 99 ? 9.074 -11.524 -23.963 1.00 86.31 99 ALA A CA 1
ATOM 758 C C . ALA A 1 99 ? 9.397 -12.579 -25.037 1.00 86.31 99 ALA A C 1
ATOM 760 O O . ALA A 1 99 ? 9.209 -12.336 -26.228 1.00 86.31 99 ALA A O 1
ATOM 761 N N . VAL A 1 100 ? 9.802 -13.784 -24.619 1.00 85.88 100 VAL A N 1
ATOM 762 C CA . VAL A 1 100 ? 10.027 -14.923 -25.522 1.00 85.88 100 VAL A CA 1
ATOM 763 C C . VAL A 1 100 ? 8.707 -15.368 -26.151 1.00 85.88 100 VAL A C 1
ATOM 765 O O . VAL A 1 100 ? 8.633 -15.521 -27.360 1.00 85.88 100 VAL A O 1
ATOM 768 N N . LYS A 1 101 ? 7.614 -15.501 -25.391 1.00 83.81 101 LYS A N 1
ATOM 769 C CA . LYS A 1 101 ? 6.289 -15.802 -25.971 1.00 83.81 101 LYS A CA 1
ATOM 770 C C . LYS A 1 101 ? 5.867 -14.789 -27.038 1.00 83.81 101 LYS A C 1
ATOM 772 O O . LYS A 1 101 ? 5.305 -15.193 -28.052 1.00 83.81 101 LYS A O 1
ATOM 777 N N . ALA A 1 102 ? 6.174 -13.511 -26.827 1.00 83.62 102 ALA A N 1
ATOM 778 C CA . ALA A 1 102 ? 5.924 -12.444 -27.790 1.00 83.62 102 ALA A CA 1
ATOM 779 C C . ALA A 1 102 ? 6.896 -12.452 -28.990 1.00 83.62 102 ALA A C 1
ATOM 781 O O . ALA A 1 102 ? 6.580 -11.878 -30.028 1.00 83.62 102 ALA A O 1
ATOM 782 N N . GLY A 1 103 ? 8.056 -13.110 -28.875 1.00 82.69 103 GLY A N 1
ATOM 783 C CA . GLY A 1 103 ? 9.113 -13.100 -29.890 1.00 82.69 103 GLY A CA 1
ATOM 784 C C . GLY A 1 103 ? 9.887 -11.779 -29.954 1.00 82.69 103 GLY A C 1
ATOM 785 O O . GLY A 1 103 ? 10.529 -11.496 -30.963 1.00 82.69 103 GLY A O 1
ATOM 786 N N . ASP A 1 104 ? 9.826 -10.960 -28.901 1.00 84.50 104 ASP A N 1
ATOM 787 C CA . ASP A 1 104 ? 10.461 -9.643 -28.864 1.00 84.50 104 ASP A CA 1
ATOM 788 C C . ASP A 1 104 ? 11.946 -9.770 -28.492 1.00 84.50 104 ASP A C 1
ATOM 790 O O . ASP A 1 104 ? 12.335 -9.780 -27.321 1.00 84.50 104 ASP A O 1
ATOM 794 N N . THR A 1 105 ? 12.794 -9.868 -29.517 1.00 82.94 105 THR A N 1
ATOM 795 C CA . THR A 1 105 ? 14.253 -9.993 -29.377 1.00 82.94 105 THR A CA 1
ATOM 796 C C . THR A 1 105 ? 14.877 -8.816 -28.624 1.00 82.94 105 THR A C 1
ATOM 798 O O . THR A 1 105 ? 15.813 -9.011 -27.843 1.00 82.94 105 THR A O 1
ATOM 801 N N . LYS A 1 106 ? 14.337 -7.602 -28.793 1.00 83.25 106 LYS A N 1
ATOM 802 C CA . LYS A 1 106 ? 14.824 -6.395 -28.115 1.00 83.25 106 LYS A CA 1
ATOM 803 C C . LYS A 1 106 ? 14.497 -6.447 -26.626 1.00 83.25 106 LYS A C 1
ATOM 805 O O . LYS A 1 106 ? 15.381 -6.217 -25.804 1.00 83.25 106 LYS A O 1
ATOM 810 N N . MET A 1 107 ? 13.269 -6.809 -26.265 1.00 84.06 107 MET A N 1
ATOM 811 C CA . MET A 1 107 ? 12.872 -6.995 -24.867 1.00 84.06 107 MET A CA 1
ATOM 812 C C . MET A 1 107 ? 13.690 -8.100 -24.187 1.00 84.06 107 MET A C 1
ATOM 814 O O . MET A 1 107 ? 14.176 -7.913 -23.074 1.00 84.06 107 MET A O 1
ATOM 818 N N . VAL A 1 108 ? 13.920 -9.220 -24.881 1.00 84.56 108 VAL A N 1
ATOM 819 C CA . VAL A 1 108 ? 14.784 -10.307 -24.391 1.00 84.56 108 VAL A CA 1
ATOM 820 C C . VAL A 1 108 ? 16.193 -9.790 -24.092 1.00 84.56 108 VAL A C 1
ATOM 822 O O . VAL A 1 108 ? 16.719 -10.062 -23.016 1.00 84.56 108 VAL A O 1
ATOM 825 N N . SER A 1 109 ? 16.782 -8.988 -24.985 1.00 83.50 109 SER A N 1
ATOM 826 C CA . SER A 1 109 ? 18.120 -8.420 -24.765 1.00 83.50 109 SER A CA 1
ATOM 827 C C . SER A 1 109 ? 18.206 -7.497 -23.542 1.00 83.50 109 SER A C 1
ATOM 829 O O . SER A 1 109 ? 19.211 -7.521 -22.836 1.00 83.50 109 SER A O 1
ATOM 831 N N . LEU A 1 110 ? 17.144 -6.738 -23.248 1.00 83.81 110 LEU A N 1
ATOM 832 C CA . LEU A 1 110 ? 17.085 -5.826 -22.101 1.00 83.81 110 LEU A CA 1
ATOM 833 C C . LEU A 1 110 ? 16.854 -6.553 -20.771 1.00 83.81 110 LEU A C 1
ATOM 835 O O . LEU A 1 110 ? 17.354 -6.115 -19.739 1.00 83.81 110 LEU A O 1
ATOM 839 N N . LEU A 1 111 ? 16.107 -7.660 -20.783 1.00 84.19 111 LEU A N 1
ATOM 840 C CA . LEU A 1 111 ? 15.794 -8.436 -19.579 1.00 84.19 111 LEU A CA 1
ATOM 841 C C . LEU A 1 111 ? 16.900 -9.426 -19.201 1.00 84.19 111 LEU A C 1
ATOM 843 O O . LEU A 1 111 ? 17.044 -9.760 -18.025 1.00 84.19 111 LEU A O 1
ATOM 847 N N . LEU A 1 112 ? 17.696 -9.879 -20.172 1.00 81.12 112 LEU A N 1
ATOM 848 C CA . LEU A 1 112 ? 18.757 -10.869 -19.976 1.00 81.12 112 LEU A CA 1
ATOM 849 C C . LEU A 1 112 ? 19.745 -10.536 -18.842 1.00 81.12 112 LEU A C 1
ATOM 851 O O . LEU A 1 112 ? 20.008 -11.432 -18.044 1.00 81.12 112 LEU A O 1
ATOM 855 N N . PRO A 1 113 ? 20.249 -9.295 -18.682 1.00 80.69 113 PRO A N 1
ATOM 856 C CA . PRO A 1 113 ? 21.138 -8.948 -17.569 1.00 80.69 113 PRO A CA 1
ATOM 857 C C . PRO A 1 113 ? 20.511 -9.141 -16.179 1.00 80.69 113 PRO A C 1
ATOM 859 O O . PRO A 1 113 ? 21.221 -9.392 -15.205 1.00 80.69 113 PRO A O 1
ATOM 862 N N . TYR A 1 114 ? 19.183 -9.043 -16.076 1.00 78.25 114 TYR A N 1
ATOM 863 C CA . TYR A 1 114 ? 18.452 -9.103 -14.809 1.00 78.25 114 TYR A CA 1
ATOM 864 C C . TYR A 1 114 ? 17.895 -10.508 -14.523 1.00 78.25 114 TYR A C 1
ATOM 866 O O . TYR A 1 114 ? 17.964 -10.974 -13.384 1.00 78.25 114 TYR A O 1
ATOM 874 N N . GLU A 1 115 ? 17.426 -11.206 -15.565 1.00 79.81 115 GLU A N 1
ATOM 875 C CA . GLU A 1 115 ? 16.759 -12.517 -15.511 1.00 79.81 115 GLU A CA 1
ATOM 876 C C . GLU A 1 115 ? 17.601 -13.672 -16.106 1.00 79.81 115 GLU A C 1
ATOM 878 O O . GLU A 1 115 ? 17.063 -14.735 -16.427 1.00 79.81 115 GLU A O 1
ATOM 883 N N . ALA A 1 116 ? 18.929 -13.515 -16.222 1.00 72.94 116 ALA A N 1
ATOM 884 C CA . ALA A 1 116 ? 19.844 -14.511 -16.811 1.00 72.94 116 ALA A CA 1
ATOM 885 C C . ALA A 1 116 ? 19.689 -15.931 -16.235 1.00 72.94 116 ALA A C 1
ATOM 887 O O . ALA A 1 116 ? 19.873 -16.922 -16.942 1.00 72.94 116 ALA A O 1
ATOM 888 N N . CYS A 1 117 ? 19.314 -16.050 -14.958 1.00 74.12 117 CYS A N 1
ATOM 889 C CA . CYS A 1 117 ? 19.100 -17.335 -14.292 1.00 74.12 117 CYS A CA 1
ATOM 890 C C . CYS A 1 117 ? 17.953 -18.171 -14.889 1.00 74.12 117 CYS A C 1
ATOM 892 O O . CYS A 1 117 ? 17.922 -19.381 -14.671 1.00 74.12 117 CYS A O 1
ATOM 894 N N . TYR A 1 118 ? 17.048 -17.564 -15.662 1.00 75.62 118 TYR A N 1
ATOM 895 C CA . TYR A 1 118 ? 15.911 -18.235 -16.304 1.00 75.62 118 TYR A CA 1
ATOM 896 C C . TYR A 1 118 ? 16.118 -18.475 -17.810 1.00 75.62 118 TYR A C 1
ATOM 898 O O . TYR A 1 118 ? 15.230 -19.004 -18.485 1.00 75.62 118 TYR A O 1
ATOM 906 N N . ALA A 1 119 ? 17.289 -18.121 -18.354 1.00 74.25 119 ALA A N 1
ATOM 907 C CA . ALA A 1 119 ? 17.585 -18.246 -19.781 1.00 74.25 119 ALA A CA 1
ATOM 908 C C . ALA A 1 119 ? 17.492 -19.701 -20.281 1.00 74.25 119 ALA A C 1
ATOM 910 O O . ALA A 1 119 ? 16.971 -19.943 -21.367 1.00 74.25 119 ALA A O 1
ATOM 911 N N . SER A 1 120 ? 17.917 -20.682 -19.478 1.00 73.38 120 SER A N 1
ATOM 912 C CA . SER A 1 120 ? 17.893 -22.109 -19.842 1.00 73.38 120 SER A CA 1
ATOM 913 C C . SER A 1 120 ? 16.478 -22.658 -20.063 1.00 73.38 120 SER A C 1
ATOM 915 O O . SER A 1 120 ? 16.244 -23.411 -21.009 1.00 73.38 120 SER A O 1
ATOM 917 N N . GLU A 1 121 ? 15.513 -22.244 -19.239 1.00 75.94 121 GLU A N 1
ATOM 918 C CA . GLU A 1 121 ? 14.101 -22.606 -19.400 1.00 75.94 121 GLU A CA 1
ATOM 919 C C . GLU A 1 121 ? 13.487 -21.938 -20.641 1.00 75.94 121 GLU A C 1
ATOM 921 O O . GLU A 1 121 ? 12.720 -22.564 -21.382 1.00 75.94 121 GLU A O 1
ATOM 926 N N . CYS A 1 122 ? 13.895 -20.697 -20.917 1.00 78.25 122 CYS A N 1
ATOM 927 C CA . CYS A 1 122 ? 13.457 -19.930 -22.078 1.00 78.25 122 CYS A CA 1
ATOM 928 C C . CYS A 1 122 ? 13.973 -20.503 -23.409 1.00 78.25 122 CYS A C 1
ATOM 930 O O . CYS A 1 122 ? 13.235 -20.478 -24.394 1.00 78.25 122 CYS A O 1
ATOM 932 N N . ILE A 1 123 ? 15.188 -21.074 -23.446 1.00 79.88 123 ILE A N 1
ATOM 933 C CA . ILE A 1 123 ? 15.758 -21.708 -24.653 1.00 79.88 123 ILE A CA 1
ATOM 934 C C . ILE A 1 123 ? 14.839 -22.822 -25.156 1.00 79.88 123 ILE A C 1
ATOM 936 O O . ILE A 1 123 ? 14.463 -22.826 -26.328 1.00 79.88 123 ILE A O 1
ATOM 940 N N . ARG A 1 124 ? 14.411 -23.719 -24.257 1.00 76.56 124 ARG A N 1
ATOM 941 C CA . ARG A 1 124 ? 13.509 -24.829 -24.599 1.00 76.56 124 ARG A CA 1
ATOM 942 C C . ARG A 1 124 ? 12.187 -24.320 -25.176 1.00 76.56 124 ARG A C 1
ATOM 944 O O . ARG A 1 124 ? 11.653 -24.897 -26.120 1.00 76.56 124 ARG A O 1
ATOM 951 N N . PHE A 1 125 ? 11.649 -23.236 -24.617 1.00 80.12 125 PHE A N 1
ATOM 952 C CA . PHE A 1 125 ? 10.394 -22.648 -25.081 1.00 80.12 125 PHE A CA 1
ATOM 953 C C . PHE A 1 125 ? 10.536 -21.956 -26.452 1.00 80.12 125 PHE A C 1
ATOM 955 O O . PHE A 1 125 ? 9.671 -22.117 -27.318 1.00 80.12 125 PHE A O 1
ATOM 962 N N . ALA A 1 126 ? 11.638 -21.233 -26.676 1.00 81.69 126 ALA A N 1
ATOM 963 C CA . ALA A 1 126 ? 11.939 -20.566 -27.944 1.00 81.69 126 ALA A CA 1
ATOM 964 C C . ALA A 1 126 ? 12.139 -21.572 -29.094 1.00 81.69 126 ALA A C 1
ATOM 966 O O . ALA A 1 126 ? 11.644 -21.354 -30.202 1.00 81.69 126 ALA A O 1
ATOM 967 N N . GLU A 1 127 ? 12.799 -22.704 -28.824 1.00 80.25 127 GLU A N 1
ATOM 968 C CA . GLU A 1 127 ? 12.995 -23.796 -29.789 1.00 80.25 127 GLU A CA 1
ATOM 969 C C . GLU A 1 127 ? 11.670 -24.439 -30.213 1.00 80.25 127 GLU A C 1
ATOM 971 O O . GLU A 1 127 ? 11.413 -24.598 -31.408 1.00 80.25 127 GLU A O 1
ATOM 976 N N . LEU A 1 128 ? 10.796 -24.747 -29.248 1.00 80.06 128 LEU A N 1
ATOM 977 C CA . LEU A 1 128 ? 9.461 -25.293 -29.520 1.00 80.06 128 LEU A CA 1
ATOM 978 C C . LEU A 1 128 ? 8.597 -24.320 -30.334 1.00 80.06 128 LEU A C 1
ATOM 980 O O . LEU A 1 128 ? 7.831 -24.742 -31.199 1.00 80.06 128 LEU A O 1
ATOM 984 N N . SER A 1 129 ? 8.761 -23.019 -30.094 1.00 80.25 129 SER A N 1
ATOM 985 C CA . SER A 1 129 ? 8.032 -21.954 -30.790 1.00 80.25 129 SER A CA 1
ATOM 986 C C . SER A 1 129 ? 8.654 -21.569 -32.142 1.00 80.25 129 SER A C 1
ATOM 988 O O . SER A 1 129 ? 8.162 -20.650 -32.794 1.00 80.25 129 SER A O 1
ATOM 990 N N . LYS A 1 130 ? 9.724 -22.256 -32.581 1.00 81.12 130 LYS A N 1
ATOM 991 C CA . LYS A 1 130 ? 10.497 -21.964 -33.808 1.00 81.12 130 LYS A CA 1
ATOM 992 C C . LYS A 1 130 ? 11.059 -20.535 -33.872 1.00 81.12 130 LYS A C 1
ATOM 994 O O . LYS A 1 130 ? 11.329 -20.019 -34.955 1.00 81.12 130 LYS A O 1
ATOM 999 N N . GLN A 1 131 ? 11.278 -19.900 -32.724 1.00 80.56 131 GLN A N 1
ATOM 1000 C CA . GLN A 1 131 ? 11.879 -18.572 -32.635 1.00 80.56 131 GLN A CA 1
ATOM 1001 C C . GLN A 1 131 ? 13.404 -18.694 -32.640 1.00 80.56 131 GLN A C 1
ATOM 1003 O O . GLN A 1 131 ? 14.066 -18.663 -31.600 1.00 80.56 131 GLN A O 1
ATOM 1008 N N . TYR A 1 132 ? 13.964 -18.880 -33.835 1.00 78.69 132 TYR A N 1
ATOM 1009 C CA . TYR A 1 132 ? 15.392 -19.142 -34.008 1.00 78.69 132 TYR A CA 1
ATOM 1010 C C . TYR A 1 132 ? 16.269 -17.981 -33.515 1.00 78.69 132 TYR A C 1
ATOM 1012 O O . TYR A 1 132 ? 17.250 -18.217 -32.819 1.00 78.69 132 TYR A O 1
ATOM 1020 N N . GLU A 1 133 ? 15.883 -16.734 -33.792 1.00 77.06 133 GLU A N 1
ATOM 1021 C CA . GLU A 1 133 ? 16.632 -15.538 -33.371 1.00 77.06 133 GLU A CA 1
ATOM 1022 C C . GLU A 1 133 ? 16.710 -15.400 -31.844 1.00 77.06 133 GLU A C 1
ATOM 1024 O O . GLU A 1 133 ? 17.787 -15.180 -31.293 1.00 77.06 133 GLU A O 1
ATOM 1029 N N . VAL A 1 134 ? 15.591 -15.610 -31.145 1.00 80.19 134 VAL A N 1
ATOM 1030 C CA . VAL A 1 134 ? 15.542 -15.587 -29.675 1.00 80.19 134 VAL A CA 1
ATOM 1031 C C . VAL A 1 134 ? 16.362 -16.740 -29.093 1.00 80.19 134 VAL A C 1
ATOM 1033 O O . VAL A 1 134 ? 17.128 -16.548 -28.154 1.00 80.19 134 VAL A O 1
ATOM 1036 N N . SER A 1 135 ? 16.265 -17.934 -29.683 1.00 79.75 135 SER A N 1
ATOM 1037 C CA . SER A 1 135 ? 17.036 -19.107 -29.262 1.00 79.75 135 SER A CA 1
ATOM 1038 C C . SER A 1 135 ? 18.553 -18.904 -29.405 1.00 79.75 135 SER A C 1
ATOM 1040 O O . SER A 1 135 ? 19.312 -19.292 -28.516 1.00 79.75 135 SER A O 1
ATOM 1042 N N . GLN A 1 136 ? 18.995 -18.265 -30.493 1.00 76.75 136 GLN A N 1
ATOM 1043 C CA . GLN A 1 136 ? 20.402 -17.923 -30.720 1.00 76.75 136 GLN A CA 1
ATOM 1044 C C . GLN A 1 136 ? 20.902 -16.856 -29.736 1.00 76.75 136 GLN A C 1
ATOM 1046 O O . GLN A 1 136 ? 21.980 -17.014 -29.166 1.00 76.75 136 GLN A O 1
ATOM 1051 N N . LEU A 1 137 ? 20.099 -15.819 -29.464 1.00 78.38 137 LEU A N 1
ATOM 1052 C CA . LEU A 1 137 ? 20.420 -14.798 -28.458 1.00 78.38 137 LEU A CA 1
ATOM 1053 C C . LEU A 1 137 ? 20.578 -15.396 -27.054 1.00 78.38 137 LEU A C 1
ATOM 1055 O O . LEU A 1 137 ? 21.541 -15.089 -26.355 1.00 78.38 137 LEU A O 1
ATOM 1059 N N . LEU A 1 138 ? 19.663 -16.280 -26.651 1.00 79.06 138 LEU A N 1
ATOM 1060 C CA . LEU A 1 138 ? 19.720 -16.928 -25.341 1.00 79.06 138 LEU A CA 1
ATOM 1061 C C . LEU A 1 138 ? 20.936 -17.863 -25.208 1.00 79.06 138 LEU A C 1
ATOM 1063 O O . LEU A 1 138 ? 21.576 -17.870 -24.158 1.00 79.06 138 LEU A O 1
ATOM 1067 N N . ARG A 1 139 ? 21.295 -18.615 -26.262 1.00 75.56 139 ARG A N 1
ATOM 1068 C CA . ARG A 1 139 ? 22.512 -19.453 -26.279 1.00 75.56 139 ARG A CA 1
ATOM 1069 C C . ARG A 1 139 ? 23.792 -18.628 -26.179 1.00 75.56 139 ARG A C 1
ATOM 1071 O O . ARG A 1 139 ? 24.653 -18.955 -25.366 1.00 75.56 139 ARG A O 1
ATOM 1078 N N . GLY A 1 140 ? 23.882 -17.533 -26.936 1.00 70.69 140 GLY A N 1
ATOM 1079 C CA . GLY A 1 140 ? 25.050 -16.651 -26.928 1.00 70.69 140 GLY A CA 1
ATOM 1080 C C . GLY A 1 140 ? 25.381 -16.084 -25.543 1.00 70.69 140 GLY A C 1
ATOM 1081 O O . GLY A 1 140 ? 26.551 -15.940 -25.207 1.00 70.69 140 GLY A O 1
ATOM 1082 N N . VAL A 1 141 ? 24.372 -15.833 -24.702 1.00 67.12 141 VAL A N 1
ATOM 1083 C CA . VAL A 1 141 ? 24.574 -15.335 -23.328 1.00 67.12 141 VAL A CA 1
ATOM 1084 C C . VAL A 1 141 ? 24.961 -16.438 -22.336 1.00 67.12 141 VAL A C 1
ATOM 1086 O O . VAL A 1 141 ? 25.722 -16.181 -21.404 1.00 67.12 141 VAL A O 1
ATOM 1089 N N . VAL A 1 142 ? 24.487 -17.672 -22.535 1.00 64.50 142 VAL A N 1
ATOM 1090 C CA . VAL A 1 142 ? 24.868 -18.822 -21.693 1.00 64.50 142 VAL A CA 1
ATOM 1091 C C . VAL A 1 142 ? 26.318 -19.251 -21.956 1.00 64.50 142 VAL A C 1
ATOM 1093 O O . VAL A 1 142 ? 27.012 -19.652 -21.024 1.00 64.50 142 VAL A O 1
ATOM 1096 N N . GLU A 1 143 ? 26.789 -19.132 -23.200 1.00 58.72 143 GLU A N 1
ATOM 1097 C CA . GLU A 1 143 ? 28.140 -19.540 -23.616 1.00 58.72 143 GLU A CA 1
ATOM 1098 C C . GLU A 1 143 ? 29.176 -18.396 -23.557 1.00 58.72 143 GLU A C 1
ATOM 1100 O O . GLU A 1 143 ? 30.360 -18.659 -23.357 1.00 58.72 143 GLU A O 1
ATOM 1105 N N . GLY A 1 144 ? 28.749 -17.133 -23.696 1.00 57.69 144 GLY A N 1
ATOM 1106 C CA . GLY A 1 144 ? 29.623 -15.952 -23.802 1.00 57.69 144 GLY A CA 1
ATOM 1107 C C . GLY A 1 144 ? 29.765 -15.088 -22.542 1.00 57.69 144 GLY A C 1
ATOM 1108 O O . GLY A 1 144 ? 30.515 -14.113 -22.559 1.00 57.69 144 GLY A O 1
ATOM 1109 N N . GLY A 1 145 ? 29.080 -15.433 -21.447 1.00 55.81 145 GLY A N 1
ATOM 1110 C CA . GLY A 1 145 ? 29.027 -14.608 -20.237 1.00 55.81 145 GLY A CA 1
ATOM 1111 C C . GLY A 1 145 ? 28.004 -13.470 -20.335 1.00 55.81 145 GLY A C 1
ATOM 1112 O O . GLY A 1 145 ? 27.624 -13.033 -21.420 1.00 55.81 145 GLY A O 1
ATOM 1113 N N . ILE A 1 146 ? 27.521 -13.019 -19.171 1.00 51.50 146 ILE A N 1
ATOM 1114 C CA . ILE A 1 146 ? 26.465 -12.002 -19.040 1.00 51.50 146 ILE A CA 1
ATOM 1115 C C . ILE A 1 146 ? 26.902 -10.739 -19.803 1.00 51.50 146 ILE A C 1
ATOM 1117 O O . ILE A 1 146 ? 27.950 -10.184 -19.458 1.00 51.50 146 ILE A O 1
ATOM 1121 N N . PRO A 1 147 ? 26.146 -10.267 -20.816 1.00 51.16 147 PRO A N 1
ATOM 1122 C CA . PRO A 1 147 ? 26.474 -9.014 -21.476 1.00 51.16 147 PRO A CA 1
ATOM 1123 C C . PRO A 1 147 ? 26.475 -7.897 -20.423 1.00 51.16 147 PRO A C 1
ATOM 1125 O O . PRO A 1 147 ? 25.572 -7.869 -19.578 1.00 51.16 147 PRO A O 1
ATOM 1128 N N . PRO A 1 148 ? 27.480 -7.001 -20.422 1.00 48.69 148 PRO A N 1
ATOM 1129 C CA . PRO A 1 148 ? 27.489 -5.866 -19.511 1.00 48.69 148 PRO A CA 1
ATOM 1130 C C . PRO A 1 148 ? 26.171 -5.102 -19.657 1.00 48.69 148 PRO A C 1
ATOM 1132 O O . PRO A 1 148 ? 25.629 -5.014 -20.764 1.00 48.69 148 PRO A O 1
ATOM 1135 N N . LEU A 1 149 ? 25.641 -4.608 -18.530 1.00 44.84 149 LEU A N 1
ATOM 1136 C CA . LEU A 1 149 ? 24.427 -3.791 -18.508 1.00 44.84 149 LEU A CA 1
ATOM 1137 C C . LEU A 1 149 ? 24.524 -2.758 -19.637 1.00 44.84 149 LEU A C 1
ATOM 1139 O O . LEU A 1 149 ? 25.566 -2.107 -19.744 1.00 44.84 149 LEU A O 1
ATOM 1143 N N . PRO A 1 150 ? 23.508 -2.634 -20.507 1.00 46.44 150 PRO A N 1
ATOM 1144 C CA . PRO A 1 150 ? 23.547 -1.613 -21.534 1.00 46.44 150 PRO A CA 1
ATOM 1145 C C . PRO A 1 150 ? 23.673 -0.255 -20.839 1.00 46.44 150 PRO A C 1
ATOM 1147 O O . PRO A 1 150 ? 22.748 0.170 -20.146 1.00 46.44 150 PRO A O 1
ATOM 1150 N N . ASP A 1 151 ? 24.820 0.407 -21.021 1.00 37.31 151 ASP A N 1
ATOM 1151 C CA . ASP A 1 151 ? 24.999 1.827 -20.723 1.00 37.31 151 ASP A CA 1
ATOM 1152 C C . ASP A 1 151 ? 24.083 2.591 -21.675 1.00 37.31 151 ASP A C 1
ATOM 1154 O O . ASP A 1 151 ? 24.454 3.021 -22.767 1.00 37.31 151 ASP A O 1
ATOM 1158 N N . MET A 1 152 ? 22.819 2.691 -21.286 1.00 41.56 152 MET A N 1
ATOM 1159 C CA . MET A 1 152 ? 21.810 3.410 -22.031 1.00 41.56 152 MET A CA 1
ATOM 1160 C C . MET A 1 152 ? 21.845 4.860 -21.556 1.00 41.56 152 MET A C 1
ATOM 1162 O O . MET A 1 152 ? 20.934 5.345 -20.890 1.00 41.56 152 MET A O 1
ATOM 1166 N N . GLN A 1 153 ? 22.934 5.558 -21.899 1.00 39.06 153 GLN A N 1
ATOM 1167 C CA . GLN A 1 153 ? 22.886 7.012 -21.992 1.00 39.06 153 GLN A CA 1
ATOM 1168 C C . GLN A 1 153 ? 21.777 7.333 -22.991 1.00 39.06 153 GLN A C 1
ATOM 1170 O O . GLN A 1 153 ? 21.849 6.938 -24.156 1.00 39.06 153 GLN A O 1
ATOM 1175 N N . LEU A 1 154 ? 20.720 7.983 -22.512 1.00 39.50 154 LEU A N 1
ATOM 1176 C CA . LEU A 1 154 ? 19.644 8.524 -23.329 1.00 39.50 154 LEU A CA 1
ATOM 1177 C C . LEU A 1 154 ? 20.271 9.308 -24.488 1.00 39.50 154 LEU A C 1
ATOM 1179 O O . LEU A 1 154 ? 20.792 10.405 -24.303 1.00 39.50 154 LEU A O 1
ATOM 1183 N N . THR A 1 155 ? 20.271 8.725 -25.688 1.00 35.59 155 THR A N 1
ATOM 1184 C CA . THR A 1 155 ? 20.747 9.397 -26.894 1.00 35.59 155 THR A CA 1
ATOM 1185 C C . THR A 1 155 ? 19.800 10.548 -27.193 1.00 35.59 155 THR A C 1
ATOM 1187 O O . THR A 1 155 ? 18.732 10.359 -27.781 1.00 35.59 155 THR A O 1
ATOM 1190 N N . VAL A 1 156 ? 20.208 11.748 -26.786 1.00 34.75 156 VAL A N 1
ATOM 1191 C CA . VAL A 1 156 ? 19.709 13.007 -27.330 1.00 34.75 156 VAL A CA 1
ATOM 1192 C C . VAL A 1 156 ? 19.863 12.923 -28.850 1.00 34.75 156 VAL A C 1
ATOM 1194 O O . VAL A 1 156 ? 20.914 12.548 -29.370 1.00 34.75 156 VAL A O 1
ATOM 1197 N N . ARG A 1 157 ? 18.760 13.168 -29.557 1.00 38.81 157 ARG A N 1
ATOM 1198 C CA . ARG A 1 157 ? 18.632 13.023 -31.010 1.00 38.81 157 ARG A CA 1
ATOM 1199 C C . ARG A 1 157 ? 19.809 13.660 -31.758 1.00 38.81 157 ARG A C 1
ATOM 1201 O O . ARG A 1 157 ? 20.113 14.834 -31.589 1.00 38.81 157 ARG A O 1
ATOM 1208 N N . SER A 1 158 ? 20.405 12.856 -32.633 1.00 40.81 158 SER A N 1
ATOM 1209 C CA . SER A 1 158 ? 21.425 13.230 -33.610 1.00 40.81 158 SER A CA 1
ATOM 1210 C C . SER A 1 158 ? 20.962 14.360 -34.538 1.00 40.81 158 SER A C 1
ATOM 1212 O O . SER A 1 158 ? 19.893 14.263 -35.140 1.00 40.81 158 SER A O 1
ATOM 1214 N N . LEU A 1 159 ? 21.819 15.363 -34.736 1.00 33.00 159 LEU A N 1
ATOM 1215 C CA . LEU A 1 159 ? 21.995 16.029 -36.026 1.00 33.00 159 LEU A CA 1
ATOM 1216 C C . LEU A 1 159 ? 23.496 16.083 -36.327 1.00 33.00 159 LEU A C 1
ATOM 1218 O O . LEU A 1 159 ? 24.317 16.404 -35.470 1.00 33.00 159 LEU A O 1
ATOM 1222 N N . GLY A 1 160 ? 23.832 15.630 -37.531 1.00 36.00 160 GLY A N 1
ATOM 1223 C CA . GLY A 1 160 ? 25.176 15.267 -37.943 1.00 36.00 160 GLY A CA 1
ATOM 1224 C C . GLY A 1 160 ? 26.098 16.438 -38.275 1.00 36.00 160 GLY A C 1
ATOM 1225 O O . GLY A 1 160 ? 25.668 17.521 -38.650 1.00 36.00 160 GLY A O 1
ATOM 1226 N N . SER A 1 161 ? 27.390 16.117 -38.180 1.00 50.47 161 SER A N 1
ATOM 1227 C CA . SER A 1 161 ? 28.529 16.651 -38.938 1.00 50.47 161 SER A CA 1
ATOM 1228 C C . SER A 1 161 ? 28.565 18.158 -39.233 1.00 50.47 161 SER A C 1
ATOM 1230 O O . SER A 1 161 ? 28.040 18.606 -40.250 1.00 50.47 161 SER A O 1
ATOM 1232 N N . ALA A 1 162 ? 29.367 18.901 -38.469 1.00 32.84 162 ALA A N 1
ATOM 1233 C CA . ALA A 1 162 ? 30.063 20.073 -38.994 1.00 32.84 162 ALA A CA 1
ATOM 1234 C C . ALA A 1 162 ? 31.403 20.297 -38.273 1.00 32.84 162 ALA A C 1
ATOM 1236 O O . ALA A 1 162 ? 31.609 19.918 -37.122 1.00 32.84 162 ALA A O 1
ATOM 1237 N N . THR A 1 163 ? 32.339 20.838 -39.037 1.00 36.66 163 THR A N 1
ATOM 1238 C CA . THR A 1 163 ? 33.783 20.951 -38.826 1.00 36.66 163 THR A CA 1
ATOM 1239 C C . THR A 1 163 ? 34.216 21.867 -37.673 1.00 36.66 163 THR A C 1
ATOM 1241 O O . THR A 1 163 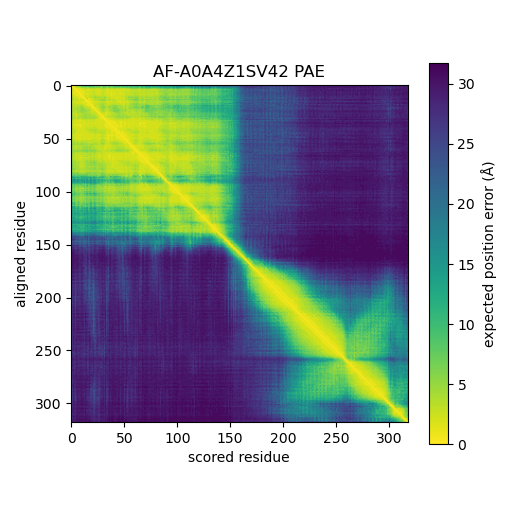? 33.483 22.724 -37.195 1.00 36.66 163 THR A O 1
ATOM 1244 N N . THR A 1 164 ? 35.467 21.681 -37.254 1.00 38.28 164 THR A N 1
ATOM 1245 C CA . THR A 1 164 ? 36.171 22.174 -36.055 1.00 38.28 164 THR A CA 1
ATOM 1246 C C . THR A 1 164 ? 36.387 23.695 -35.908 1.00 38.28 164 THR A C 1
ATOM 1248 O O . THR A 1 164 ? 37.445 24.099 -35.431 1.00 38.28 164 THR A O 1
ATOM 1251 N N . THR A 1 165 ? 35.414 24.558 -36.218 1.00 41.72 165 THR A N 1
ATOM 1252 C CA . THR A 1 165 ? 35.611 26.026 -36.107 1.00 41.72 165 THR A CA 1
ATOM 1253 C C . THR A 1 165 ? 34.513 26.801 -35.360 1.00 41.72 165 THR A C 1
ATOM 1255 O O . THR A 1 165 ? 34.649 28.007 -35.193 1.00 41.72 165 THR A O 1
ATOM 1258 N N . GLU A 1 166 ? 33.487 26.137 -34.810 1.00 44.53 166 GLU A N 1
ATOM 1259 C CA . GLU A 1 166 ? 32.374 26.779 -34.065 1.00 44.53 166 GLU A CA 1
ATOM 1260 C C . GLU A 1 166 ? 32.278 26.370 -32.576 1.00 44.53 166 GLU A C 1
ATOM 1262 O O . GLU A 1 166 ? 31.276 26.608 -31.913 1.00 44.53 166 GLU A O 1
ATOM 1267 N N . ARG A 1 167 ? 33.316 25.750 -31.998 1.00 42.97 167 ARG A N 1
ATOM 1268 C CA . ARG A 1 167 ? 33.243 25.113 -30.661 1.00 42.97 167 ARG A CA 1
ATOM 1269 C C . ARG A 1 167 ? 33.288 26.042 -29.440 1.00 42.97 167 ARG A C 1
ATOM 1271 O O . ARG A 1 167 ? 33.060 25.568 -28.336 1.00 42.97 167 ARG A O 1
ATOM 1278 N N . VAL A 1 168 ? 33.596 27.327 -29.590 1.00 47.41 168 VAL A N 1
ATOM 1279 C CA . VAL A 1 168 ? 33.786 28.232 -28.436 1.00 47.41 168 VAL A CA 1
ATOM 1280 C C . VAL A 1 168 ? 32.466 28.809 -27.877 1.00 47.41 168 VAL A C 1
ATOM 1282 O O . VAL A 1 168 ? 32.339 28.843 -26.657 1.00 47.41 168 VAL A O 1
ATOM 1285 N N . PRO A 1 169 ? 31.456 29.191 -28.689 1.00 46.00 169 PRO A N 1
ATOM 1286 C CA . PRO A 1 169 ? 30.191 29.743 -28.179 1.00 46.00 169 PRO A CA 1
ATOM 1287 C C . PRO A 1 169 ? 29.220 28.699 -27.591 1.00 46.00 169 PRO A C 1
ATOM 1289 O O . PRO A 1 169 ? 28.458 29.017 -26.680 1.00 46.00 169 PRO A O 1
ATOM 1292 N N . LEU A 1 170 ? 29.257 27.448 -28.067 1.00 43.12 170 LEU A N 1
ATOM 1293 C CA . LEU A 1 170 ? 28.368 26.379 -27.582 1.00 43.12 170 LEU A CA 1
ATOM 1294 C C . LEU A 1 170 ? 28.735 25.886 -26.175 1.00 43.12 170 LEU A C 1
ATOM 1296 O O . LEU A 1 170 ? 27.849 25.636 -25.365 1.00 43.12 170 LEU A O 1
ATOM 1300 N N . ILE A 1 171 ? 30.031 25.830 -25.844 1.00 49.69 171 ILE A N 1
ATOM 1301 C CA . ILE A 1 171 ? 30.486 25.451 -24.495 1.00 49.69 171 ILE A CA 1
ATOM 1302 C C . ILE A 1 171 ? 30.024 26.490 -23.464 1.00 49.69 171 ILE A C 1
ATOM 1304 O O . ILE A 1 171 ? 29.704 26.127 -22.339 1.00 49.69 171 ILE A O 1
ATOM 1308 N N . SER A 1 172 ? 29.940 27.775 -23.833 1.00 55.97 172 SER A N 1
ATOM 1309 C CA . SER A 1 172 ? 29.412 28.813 -22.938 1.00 55.97 172 SER A CA 1
ATOM 1310 C C . SER A 1 172 ? 27.908 28.692 -22.680 1.00 55.97 172 SER A C 1
ATOM 1312 O O . SER A 1 172 ? 27.488 28.941 -21.554 1.00 55.97 172 SER A O 1
ATOM 1314 N N . GLU A 1 173 ? 27.100 28.290 -23.665 1.00 56.88 173 GLU A N 1
ATOM 1315 C CA . GLU A 1 173 ? 25.661 28.061 -23.458 1.00 56.88 173 GLU A CA 1
ATOM 1316 C C . GLU A 1 173 ? 25.387 26.775 -22.670 1.00 56.88 173 GLU A C 1
ATOM 1318 O O . GLU A 1 173 ? 24.572 26.797 -21.750 1.00 56.88 173 GLU A O 1
ATOM 1323 N N . GLU A 1 174 ? 26.105 25.683 -22.951 1.00 54.47 174 GLU A N 1
ATOM 1324 C CA . GLU A 1 174 ? 26.002 24.435 -22.180 1.00 54.47 174 GLU A CA 1
ATOM 1325 C C . GLU A 1 174 ? 26.504 24.607 -20.737 1.00 54.47 174 GLU A C 1
ATOM 1327 O O . GLU A 1 174 ? 25.887 24.100 -19.798 1.00 54.47 174 GLU A O 1
ATOM 1332 N N . LEU A 1 175 ? 27.579 25.373 -20.521 1.00 58.31 175 LEU A N 1
ATOM 1333 C CA . LEU A 1 175 ? 28.057 25.716 -19.179 1.00 58.31 175 LEU A CA 1
ATOM 1334 C C . LEU A 1 175 ? 27.041 26.586 -18.424 1.00 58.31 175 LEU A C 1
ATOM 1336 O O . LEU A 1 175 ? 26.825 26.384 -17.234 1.00 58.31 175 LEU A O 1
ATOM 1340 N N . LEU A 1 176 ? 26.377 27.524 -19.104 1.00 63.53 176 LEU A N 1
ATOM 1341 C CA . LEU A 1 176 ? 25.347 28.363 -18.489 1.00 63.53 176 LEU A CA 1
ATOM 1342 C C . LEU A 1 176 ? 24.069 27.567 -18.176 1.00 63.53 176 LEU A C 1
ATOM 1344 O O . LEU A 1 176 ? 23.457 27.781 -17.130 1.00 63.53 176 LEU A O 1
ATOM 1348 N N . ALA A 1 177 ? 23.682 26.632 -19.049 1.00 64.06 177 ALA A N 1
ATOM 1349 C CA . ALA A 1 177 ? 22.560 25.722 -18.826 1.00 64.06 177 ALA A CA 1
ATOM 1350 C C . ALA A 1 177 ? 22.832 24.793 -17.635 1.00 64.06 177 ALA A C 1
ATOM 1352 O O . ALA A 1 177 ? 22.045 24.763 -16.695 1.00 64.06 177 ALA A O 1
ATOM 1353 N N . THR A 1 178 ? 23.999 24.146 -17.601 1.00 63.38 178 THR A N 1
ATOM 1354 C CA . THR A 1 178 ? 24.409 23.295 -16.471 1.00 63.38 178 THR A CA 1
ATOM 1355 C C . THR A 1 178 ? 24.576 24.080 -15.168 1.00 63.38 178 THR A C 1
ATOM 1357 O O . THR A 1 178 ? 24.252 23.574 -14.096 1.00 63.38 178 THR A O 1
ATOM 1360 N N . GLN A 1 179 ? 25.010 25.341 -15.228 1.00 69.00 179 GLN A N 1
ATOM 1361 C CA . GLN A 1 179 ? 25.073 26.222 -14.061 1.00 69.00 179 GLN A CA 1
ATOM 1362 C C . GLN A 1 179 ? 23.678 26.613 -13.552 1.00 69.00 179 GLN A C 1
ATOM 1364 O O . GLN A 1 179 ? 23.468 26.726 -12.342 1.00 69.00 179 GLN A O 1
ATOM 1369 N N . LYS A 1 180 ? 22.709 26.778 -14.456 1.00 72.75 180 LYS A N 1
ATOM 1370 C CA . LYS A 1 180 ? 21.308 27.016 -14.102 1.00 72.75 180 LYS A CA 1
ATOM 1371 C C . LYS A 1 180 ? 20.663 25.768 -13.502 1.00 72.75 180 LYS A C 1
ATOM 1373 O O . LYS A 1 180 ? 19.985 25.884 -12.486 1.00 72.75 180 LYS A O 1
ATOM 1378 N N . ASP A 1 181 ? 20.935 24.592 -14.059 1.00 78.19 181 ASP A N 1
ATOM 1379 C CA . ASP A 1 181 ? 20.469 23.311 -13.518 1.00 78.19 181 ASP A CA 1
ATOM 1380 C C . ASP A 1 181 ? 21.060 23.041 -12.128 1.00 78.19 181 ASP A C 1
ATOM 1382 O O . ASP A 1 181 ? 20.342 22.614 -11.225 1.00 78.19 181 ASP A O 1
ATOM 1386 N N . LEU A 1 182 ? 22.338 23.378 -11.909 1.00 79.94 182 LEU A N 1
ATOM 1387 C CA . LEU A 1 182 ? 22.970 23.314 -10.591 1.00 79.94 182 LEU A CA 1
ATOM 1388 C C . LEU A 1 182 ? 22.301 24.267 -9.589 1.00 79.94 182 LEU A C 1
ATOM 1390 O O . LEU A 1 182 ? 22.067 23.869 -8.452 1.00 79.94 182 LEU A O 1
ATOM 1394 N N . SER A 1 183 ? 21.953 25.490 -10.005 1.00 78.00 183 SER A N 1
ATOM 1395 C CA . SER A 1 183 ? 21.210 26.442 -9.166 1.00 78.00 183 SER A CA 1
ATOM 1396 C C . SER A 1 183 ? 19.825 25.907 -8.805 1.00 78.00 183 SER A C 1
ATOM 1398 O O . SER A 1 183 ? 19.452 25.931 -7.639 1.00 78.00 183 SER A O 1
ATOM 1400 N N . MET A 1 184 ? 19.080 25.360 -9.771 1.00 83.12 184 MET A N 1
ATOM 1401 C CA . MET A 1 184 ? 17.766 24.768 -9.493 1.00 83.12 184 MET A CA 1
ATOM 1402 C C . MET A 1 184 ? 17.873 23.546 -8.575 1.00 83.12 184 MET A C 1
ATOM 1404 O O . MET A 1 184 ? 17.025 23.355 -7.707 1.00 83.12 184 MET A O 1
ATOM 1408 N N . ALA A 1 185 ? 18.916 22.727 -8.735 1.00 74.56 185 ALA A N 1
ATOM 1409 C CA . ALA A 1 185 ? 19.178 21.592 -7.857 1.00 74.56 185 ALA A CA 1
ATOM 1410 C C . ALA A 1 185 ? 19.547 22.042 -6.433 1.00 74.56 185 ALA A C 1
ATOM 1412 O O . ALA A 1 185 ? 19.117 21.419 -5.465 1.00 74.56 185 ALA A O 1
ATOM 1413 N N . GLN A 1 186 ? 20.300 23.136 -6.292 1.00 81.75 186 GLN A N 1
ATOM 1414 C CA . GLN A 1 186 ? 20.608 23.751 -4.998 1.00 81.75 186 GLN A CA 1
ATOM 1415 C C . GLN A 1 186 ? 19.355 24.323 -4.327 1.00 81.75 186 GLN A C 1
ATOM 1417 O O . GLN A 1 186 ? 19.151 24.095 -3.136 1.00 81.75 186 GLN A O 1
ATOM 1422 N N . ASP A 1 187 ? 18.483 24.985 -5.088 1.00 85.56 187 ASP A N 1
ATOM 1423 C CA . ASP A 1 187 ? 17.209 25.509 -4.586 1.00 85.56 187 ASP A CA 1
ATOM 1424 C C . ASP A 1 187 ? 16.263 24.373 -4.166 1.00 85.56 187 ASP A C 1
ATOM 1426 O O . ASP A 1 187 ? 15.642 24.430 -3.103 1.00 85.56 187 ASP A O 1
ATOM 1430 N N . ALA A 1 188 ? 16.193 23.296 -4.957 1.00 86.12 188 ALA A N 1
ATOM 1431 C CA . ALA A 1 188 ? 15.422 22.100 -4.625 1.00 86.12 188 ALA A CA 1
ATOM 1432 C C . ALA A 1 188 ? 15.962 21.401 -3.369 1.00 86.12 188 ALA A C 1
ATOM 1434 O O . ALA A 1 188 ? 15.179 20.960 -2.527 1.00 86.12 188 ALA A O 1
ATOM 1435 N N . LEU A 1 189 ? 17.289 21.344 -3.209 1.00 87.94 189 LEU A N 1
ATOM 1436 C CA . LEU A 1 189 ? 17.929 20.808 -2.011 1.00 87.94 189 LEU A CA 1
ATOM 1437 C C . LEU A 1 189 ? 17.613 21.667 -0.783 1.00 87.94 189 LEU A C 1
ATOM 1439 O O . LEU A 1 189 ? 17.246 21.113 0.248 1.00 87.94 189 LEU A O 1
ATOM 1443 N N . HIS A 1 190 ? 17.684 22.996 -0.899 1.00 87.75 190 HIS A N 1
ATOM 1444 C CA . HIS A 1 190 ? 17.344 23.917 0.188 1.00 87.75 190 HIS A CA 1
ATOM 1445 C C . HIS A 1 190 ? 15.864 23.810 0.593 1.00 87.75 190 HIS A C 1
ATOM 1447 O O . HIS A 1 190 ? 15.515 23.850 1.776 1.00 87.75 190 HIS A O 1
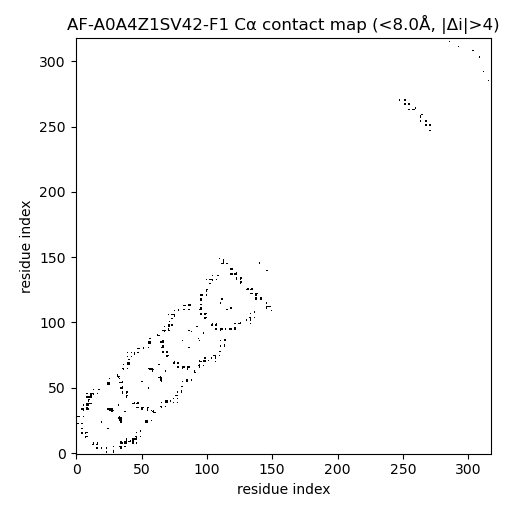ATOM 1453 N N . LEU A 1 191 ? 14.965 23.657 -0.383 1.00 91.62 191 LEU A N 1
ATOM 1454 C CA . LEU A 1 191 ? 13.545 23.437 -0.116 1.00 91.62 191 LEU A CA 1
ATOM 1455 C C . LEU A 1 191 ? 13.311 22.084 0.572 1.00 91.62 191 LEU A C 1
ATOM 1457 O O . LEU A 1 191 ? 12.523 22.003 1.513 1.00 91.62 191 LEU A O 1
ATOM 1461 N N . ALA A 1 192 ? 14.019 21.036 0.143 1.00 84.50 192 ALA A N 1
ATOM 1462 C CA . ALA A 1 192 ? 13.952 19.720 0.767 1.00 84.50 192 ALA A CA 1
ATOM 1463 C C . ALA A 1 192 ? 14.476 19.742 2.210 1.00 84.50 192 ALA A C 1
ATOM 1465 O O . ALA A 1 192 ? 13.822 19.184 3.088 1.00 84.50 192 ALA A O 1
ATOM 1466 N N . THR A 1 193 ? 15.592 20.427 2.485 1.00 88.81 193 THR A N 1
ATOM 1467 C CA . THR A 1 193 ? 16.126 20.564 3.849 1.00 88.81 193 THR A CA 1
ATOM 1468 C C . THR A 1 193 ? 15.178 21.347 4.749 1.00 88.81 193 THR A C 1
ATOM 1470 O O . THR A 1 193 ? 14.870 20.885 5.841 1.00 88.81 193 THR A O 1
ATOM 1473 N N . SER A 1 194 ? 14.620 22.464 4.270 1.00 90.88 194 SER A N 1
ATOM 1474 C CA . SER A 1 194 ? 13.627 23.230 5.035 1.00 90.88 194 SER A CA 1
ATOM 1475 C C . SER A 1 194 ? 12.374 22.398 5.329 1.00 90.88 194 SER A C 1
ATOM 1477 O O . SER A 1 194 ? 11.838 22.436 6.436 1.00 90.88 194 SER A O 1
ATOM 1479 N N . ARG A 1 195 ? 11.934 21.570 4.374 1.00 94.19 195 ARG A N 1
ATOM 1480 C CA . ARG A 1 195 ? 10.800 20.665 4.583 1.00 94.19 195 ARG A CA 1
ATOM 1481 C C . ARG A 1 195 ? 11.117 19.533 5.561 1.00 94.19 195 ARG A C 1
ATOM 1483 O O . ARG A 1 195 ? 10.229 19.112 6.300 1.00 94.19 195 ARG A O 1
ATOM 1490 N N . MET A 1 196 ? 12.350 19.031 5.565 1.00 86.38 196 MET A N 1
ATOM 1491 C CA . MET A 1 196 ? 12.801 18.051 6.554 1.00 86.38 196 MET A CA 1
ATOM 1492 C C . MET A 1 196 ? 12.771 18.642 7.966 1.00 86.38 196 MET A C 1
ATOM 1494 O O . MET A 1 196 ? 12.212 18.005 8.852 1.00 86.38 196 MET A O 1
ATOM 1498 N N . GLU A 1 197 ? 13.257 19.870 8.155 1.00 93.38 197 GLU A N 1
ATOM 1499 C CA . GLU A 1 197 ? 13.206 20.571 9.449 1.00 93.38 197 GLU A CA 1
ATOM 1500 C C . GLU A 1 197 ? 11.757 20.768 9.941 1.00 93.38 197 GLU A C 1
ATOM 1502 O O . GLU A 1 197 ? 11.451 20.529 11.111 1.00 93.38 197 GLU A O 1
ATOM 1507 N N . GLU A 1 198 ? 10.827 21.131 9.048 1.00 92.75 198 GLU A N 1
ATOM 1508 C CA . GLU A 1 198 ? 9.396 21.226 9.382 1.00 92.75 198 GLU A CA 1
ATOM 1509 C C . GLU A 1 198 ? 8.805 19.881 9.833 1.00 92.75 198 GLU A C 1
ATOM 1511 O O . GLU A 1 198 ? 8.010 19.828 10.776 1.00 92.75 198 GLU A O 1
ATOM 1516 N N . LEU A 1 199 ? 9.175 18.789 9.157 1.00 90.06 199 LEU A N 1
ATOM 1517 C CA . LEU A 1 199 ? 8.712 17.446 9.505 1.00 90.06 199 LEU A CA 1
ATOM 1518 C C . LEU A 1 199 ? 9.306 16.967 10.831 1.00 90.06 199 LEU A C 1
ATOM 1520 O O . LEU A 1 199 ? 8.590 16.347 11.614 1.00 90.06 199 LEU A O 1
ATOM 1524 N N . GLU A 1 200 ? 10.571 17.272 11.110 1.00 93.56 200 GLU A N 1
ATOM 1525 C CA . GLU A 1 200 ? 11.206 16.966 12.396 1.00 93.56 200 GLU A CA 1
ATOM 1526 C C . GLU A 1 200 ? 10.494 17.682 13.549 1.00 93.56 200 GLU A C 1
ATOM 1528 O O . GLU A 1 200 ? 10.135 17.043 14.541 1.00 93.56 200 GLU A O 1
ATOM 1533 N N . MET A 1 201 ? 10.168 18.969 13.378 1.00 92.81 201 MET A N 1
ATOM 1534 C CA . MET A 1 201 ? 9.363 19.709 14.353 1.00 92.81 201 MET A CA 1
ATOM 1535 C C . MET A 1 201 ? 7.988 19.072 14.591 1.00 92.81 201 MET A C 1
ATOM 1537 O O . MET A 1 201 ? 7.516 19.022 15.729 1.00 92.81 201 MET A O 1
ATOM 1541 N N . GLU A 1 202 ? 7.323 18.594 13.539 1.00 93.75 202 GLU A N 1
ATOM 1542 C CA . GLU A 1 202 ? 6.009 17.962 13.670 1.00 93.75 202 GLU A CA 1
ATOM 1543 C C . GLU A 1 202 ? 6.099 16.585 14.345 1.00 93.75 202 GLU A C 1
ATOM 1545 O O . GLU A 1 202 ? 5.266 16.255 15.190 1.00 93.75 202 GLU A O 1
ATOM 1550 N N . VAL A 1 203 ? 7.144 15.804 14.056 1.00 91.94 203 VAL A N 1
ATOM 1551 C CA . VAL A 1 203 ? 7.422 14.540 14.755 1.00 91.94 203 VAL A CA 1
ATOM 1552 C C . VAL A 1 203 ? 7.622 14.779 16.252 1.00 91.94 203 VAL A C 1
ATOM 1554 O O . VAL A 1 203 ? 7.075 14.032 17.067 1.00 91.94 203 VAL A O 1
ATOM 1557 N N . ASP A 1 204 ? 8.343 15.829 16.636 1.00 93.38 204 ASP A N 1
ATOM 1558 C CA . ASP A 1 204 ? 8.556 16.154 18.047 1.00 93.38 204 ASP A CA 1
ATOM 1559 C C . ASP A 1 204 ? 7.274 16.634 18.741 1.00 93.38 204 ASP A C 1
ATOM 1561 O O . ASP A 1 204 ? 7.009 16.238 19.882 1.00 93.38 204 ASP A O 1
ATOM 1565 N N . ARG A 1 205 ? 6.409 17.387 18.046 1.00 91.88 205 ARG A N 1
ATOM 1566 C CA . ARG A 1 205 ? 5.061 17.702 18.557 1.00 91.88 205 ARG A CA 1
ATOM 1567 C C . ARG A 1 205 ? 4.235 16.441 18.779 1.00 91.88 205 ARG A C 1
ATOM 1569 O O . ARG A 1 205 ? 3.625 16.297 19.838 1.00 91.88 205 ARG A O 1
ATOM 1576 N N . LEU A 1 206 ? 4.235 15.514 17.822 1.00 88.88 206 LEU A N 1
ATOM 1577 C CA . LEU A 1 206 ? 3.500 14.255 17.945 1.00 88.88 206 LEU A CA 1
ATOM 1578 C C . LEU A 1 206 ? 4.017 13.416 19.119 1.00 88.88 206 LEU A C 1
ATOM 1580 O O . LEU A 1 206 ? 3.215 12.914 19.907 1.00 88.88 206 LEU A O 1
ATOM 1584 N N . ARG A 1 207 ? 5.337 13.334 19.314 1.00 92.62 207 ARG A N 1
ATOM 1585 C CA . ARG A 1 207 ? 5.940 12.673 20.485 1.00 92.62 207 ARG A CA 1
ATOM 1586 C C . ARG A 1 207 ? 5.508 13.316 21.802 1.00 92.62 207 ARG A C 1
ATOM 1588 O O . ARG A 1 207 ? 5.173 12.597 22.741 1.00 92.62 207 ARG A O 1
ATOM 1595 N N . ALA A 1 208 ? 5.454 14.647 21.869 1.00 89.38 208 ALA A N 1
ATOM 1596 C CA . ALA A 1 208 ? 4.961 15.351 23.052 1.00 89.38 208 ALA A CA 1
ATOM 1597 C C . ALA A 1 208 ? 3.481 15.032 23.331 1.00 89.38 208 ALA A C 1
ATOM 1599 O O . ALA A 1 208 ? 3.111 14.767 24.475 1.00 89.38 208 ALA A O 1
ATOM 1600 N N . THR A 1 209 ? 2.636 14.985 22.294 1.00 88.31 209 THR A N 1
ATOM 1601 C CA . THR A 1 209 ? 1.227 14.588 22.462 1.00 88.31 209 THR A CA 1
ATOM 1602 C C . THR A 1 209 ? 1.075 13.131 22.897 1.00 88.31 209 THR A C 1
ATOM 1604 O O . THR A 1 209 ? 0.248 12.851 23.759 1.00 88.31 209 THR A O 1
ATOM 1607 N N . ALA A 1 210 ? 1.903 12.221 22.376 1.00 87.75 210 ALA A N 1
ATOM 1608 C CA . ALA A 1 210 ? 1.901 10.818 22.776 1.00 87.75 210 ALA A CA 1
ATOM 1609 C C . ALA A 1 210 ? 2.267 10.653 24.260 1.00 87.75 210 ALA A C 1
ATOM 1611 O O . ALA A 1 210 ? 1.557 9.960 24.982 1.00 87.75 210 ALA A O 1
ATOM 1612 N N . SER A 1 211 ? 3.292 11.369 24.735 1.00 88.25 211 SER A N 1
ATOM 1613 C CA . SER A 1 211 ? 3.677 11.395 26.155 1.00 88.25 211 SER A CA 1
ATOM 1614 C C . SER A 1 211 ? 2.541 11.898 27.060 1.00 88.25 211 SER A C 1
ATOM 1616 O O . SER A 1 211 ? 2.230 11.291 28.085 1.00 88.25 211 SER A O 1
ATOM 1618 N N . ASN A 1 212 ? 1.831 12.954 26.644 1.00 89.38 212 ASN A N 1
ATOM 1619 C CA . ASN A 1 212 ? 0.652 13.428 27.376 1.00 89.38 212 ASN A CA 1
ATOM 1620 C C . ASN A 1 212 ? -0.469 12.374 27.415 1.00 89.38 212 ASN A C 1
ATOM 1622 O O . ASN A 1 212 ? -1.117 12.201 28.447 1.00 89.38 212 ASN A O 1
ATOM 1626 N N . CYS A 1 213 ? -0.701 11.656 26.311 1.00 80.69 213 CYS A N 1
ATOM 1627 C CA . CYS A 1 213 ? -1.678 10.570 26.270 1.00 80.69 213 CYS A CA 1
ATOM 1628 C C . CYS A 1 213 ? -1.295 9.409 27.199 1.00 80.69 213 CYS A C 1
ATOM 1630 O O . CYS A 1 213 ? -2.173 8.876 27.872 1.00 80.69 213 CYS A O 1
ATOM 1632 N N . GLU A 1 214 ? -0.014 9.043 27.288 1.00 84.44 214 GLU A N 1
ATOM 1633 C CA . GLU A 1 214 ? 0.467 8.026 28.237 1.00 84.44 214 GLU A CA 1
ATOM 1634 C C . GLU A 1 214 ? 0.204 8.436 29.694 1.00 84.44 214 GLU A C 1
ATOM 1636 O O . GLU A 1 214 ? -0.260 7.616 30.490 1.00 84.44 214 GLU A O 1
ATOM 1641 N N . GLY A 1 215 ? 0.405 9.716 30.029 1.00 85.31 215 GLY A N 1
ATOM 1642 C CA . GLY A 1 215 ? 0.053 10.266 31.341 1.00 85.31 215 GLY A CA 1
ATOM 1643 C C . GLY A 1 215 ? -1.437 10.113 31.668 1.00 85.31 215 GLY A C 1
ATOM 1644 O O . GLY A 1 215 ? -1.789 9.594 32.728 1.00 85.31 215 GLY A O 1
ATOM 1645 N N . LEU A 1 216 ? -2.315 10.477 30.725 1.00 81.00 216 LEU A N 1
ATOM 1646 C CA . LEU A 1 216 ? -3.769 10.327 30.877 1.00 81.00 216 LEU A CA 1
ATOM 1647 C C . LEU A 1 216 ? -4.201 8.860 31.029 1.00 81.00 216 LEU A C 1
ATOM 1649 O O . LEU A 1 216 ? -5.131 8.570 31.779 1.00 81.00 216 LEU A O 1
ATOM 1653 N N . VAL A 1 217 ? -3.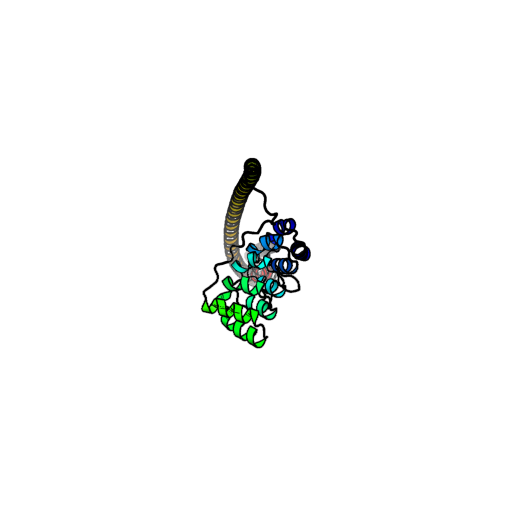533 7.923 30.347 1.00 80.19 217 VAL A N 1
ATOM 1654 C CA . VAL A 1 217 ? -3.783 6.482 30.522 1.00 80.19 217 VAL A CA 1
ATOM 1655 C C . VAL A 1 217 ? -3.421 6.039 31.942 1.00 80.19 217 VAL A C 1
ATOM 1657 O O . VAL A 1 217 ? -4.185 5.298 32.558 1.00 80.19 217 VAL A O 1
ATOM 1660 N N . GLY A 1 218 ? -2.307 6.529 32.492 1.00 83.62 218 GLY A N 1
ATOM 1661 C CA . GLY A 1 218 ? -1.927 6.268 33.882 1.00 83.62 218 GLY A CA 1
ATOM 1662 C C . GLY A 1 218 ? -2.958 6.788 34.892 1.00 83.62 218 GLY A C 1
ATOM 1663 O O . GLY A 1 218 ? -3.342 6.063 35.811 1.00 83.62 218 GLY A O 1
ATOM 1664 N N . GLU A 1 219 ? -3.457 8.012 34.698 1.00 85.75 219 GLU A N 1
ATOM 1665 C CA . GLU A 1 219 ? -4.526 8.585 35.530 1.00 85.75 219 GLU A CA 1
ATOM 1666 C C . GLU A 1 219 ? -5.833 7.781 35.430 1.00 85.75 219 GLU A C 1
ATOM 1668 O O . GLU A 1 219 ? -6.492 7.542 36.446 1.00 85.75 219 GLU A O 1
ATOM 1673 N N . LEU A 1 220 ? -6.187 7.309 34.228 1.00 80.25 220 LEU A N 1
ATOM 1674 C CA . LEU A 1 220 ? -7.362 6.465 34.002 1.00 80.25 220 LEU A CA 1
ATOM 1675 C C . LEU A 1 220 ? -7.250 5.126 34.746 1.00 80.25 220 LEU A C 1
ATOM 1677 O O . LEU A 1 220 ? -8.204 4.710 35.401 1.00 80.25 220 LEU A O 1
ATOM 1681 N N . GLU A 1 221 ? -6.098 4.459 34.675 1.00 80.31 221 GLU A N 1
ATOM 1682 C CA . GLU A 1 221 ? -5.868 3.198 35.389 1.00 80.31 221 GLU A CA 1
ATOM 1683 C C . GLU A 1 221 ? -5.881 3.395 36.912 1.00 80.31 221 GLU A C 1
ATOM 1685 O O . GLU A 1 221 ? -6.483 2.600 37.638 1.00 80.31 221 GLU A O 1
ATOM 1690 N N . GLN A 1 222 ? -5.330 4.506 37.414 1.00 84.31 222 GLN A N 1
ATOM 1691 C CA . GLN A 1 222 ? -5.444 4.845 38.834 1.00 84.31 222 GLN A CA 1
ATOM 1692 C C . GLN A 1 222 ? -6.906 5.079 39.251 1.00 84.31 222 GLN A C 1
ATOM 1694 O O . GLN A 1 222 ? -7.323 4.648 40.330 1.00 84.31 222 GLN A O 1
ATOM 1699 N N . ALA A 1 223 ? -7.697 5.755 38.414 1.00 76.56 223 ALA A N 1
ATOM 1700 C CA . ALA A 1 223 ? -9.116 5.975 38.671 1.00 76.56 223 ALA A CA 1
ATOM 1701 C C . ALA A 1 223 ? -9.906 4.657 38.675 1.00 76.56 223 ALA A C 1
ATOM 1703 O O . ALA A 1 223 ? -10.727 4.454 39.568 1.00 76.56 223 ALA A O 1
ATOM 1704 N N . LYS A 1 224 ? -9.623 3.735 37.745 1.00 77.19 224 LYS A N 1
ATOM 1705 C CA . LYS A 1 224 ? -10.217 2.388 37.737 1.00 77.19 224 LYS A CA 1
ATOM 1706 C C . LYS A 1 224 ? -9.908 1.616 39.018 1.00 77.19 224 LYS A C 1
ATOM 1708 O O . LYS A 1 224 ? -10.822 1.032 39.593 1.00 77.19 224 LYS A O 1
ATOM 1713 N N . GLY A 1 225 ? -8.662 1.668 39.497 1.00 78.62 225 GLY A N 1
ATOM 1714 C CA . GLY A 1 225 ? -8.272 1.048 40.768 1.00 78.62 225 GLY A CA 1
ATOM 1715 C C . GLY A 1 225 ? -9.105 1.562 41.947 1.00 78.62 225 GLY A C 1
ATOM 1716 O O . GLY A 1 225 ? -9.706 0.773 42.668 1.00 78.62 225 GLY A O 1
ATOM 1717 N N . LYS A 1 226 ? -9.244 2.889 42.075 1.00 81.31 226 LYS A N 1
ATOM 1718 C CA . LYS A 1 226 ? -10.084 3.508 43.119 1.00 81.31 226 LYS A CA 1
ATOM 1719 C C . LYS A 1 226 ? -11.560 3.121 43.004 1.00 81.31 226 LYS A C 1
ATOM 1721 O O . LYS A 1 226 ? -12.226 2.936 44.015 1.00 81.31 226 LYS A O 1
ATOM 1726 N N . ILE A 1 227 ? -12.089 3.011 41.784 1.00 77.50 227 ILE A N 1
ATOM 1727 C CA . ILE A 1 227 ? -13.475 2.575 41.558 1.00 77.50 227 ILE A CA 1
ATOM 1728 C C . ILE A 1 227 ? -13.666 1.122 42.007 1.00 77.50 227 ILE A C 1
ATOM 1730 O O . ILE A 1 227 ? -14.693 0.812 42.608 1.00 77.50 227 ILE A O 1
ATOM 1734 N N . ALA A 1 228 ? -12.691 0.245 41.756 1.00 73.81 228 ALA A N 1
ATOM 1735 C CA . ALA A 1 228 ? -12.742 -1.142 42.211 1.00 73.81 228 ALA A CA 1
ATOM 1736 C C . ALA A 1 228 ? -12.734 -1.241 43.747 1.00 73.81 228 ALA A C 1
ATOM 1738 O O . ALA A 1 228 ? -13.589 -1.926 44.304 1.00 73.81 228 ALA A O 1
ATOM 1739 N N . GLU A 1 229 ? -11.851 -0.497 44.424 1.00 77.94 229 GLU A N 1
ATOM 1740 C CA . GLU A 1 229 ? -11.808 -0.419 45.896 1.00 77.94 229 GLU A CA 1
ATOM 1741 C C . GLU A 1 229 ? -13.146 0.069 46.476 1.00 77.94 229 GLU A C 1
ATOM 1743 O O . GLU A 1 229 ? -13.730 -0.580 47.344 1.00 77.94 229 GLU A O 1
ATOM 1748 N N . LEU A 1 230 ? -13.693 1.165 45.936 1.00 76.00 230 LEU A N 1
ATOM 1749 C CA . LEU A 1 230 ? -14.997 1.689 46.356 1.00 76.00 230 LEU A CA 1
ATOM 1750 C C . LEU A 1 230 ? -16.141 0.699 46.091 1.00 76.00 230 LEU A C 1
ATOM 1752 O O . LEU A 1 230 ? -17.097 0.645 46.863 1.00 76.00 230 LEU A O 1
ATOM 1756 N N . SER A 1 231 ? -16.068 -0.089 45.015 1.00 75.06 231 SER A N 1
ATOM 1757 C CA . SER A 1 231 ? -17.071 -1.118 44.726 1.00 75.06 231 SER A CA 1
ATOM 1758 C C . SER A 1 231 ? -17.069 -2.224 45.782 1.00 75.06 231 SER A C 1
ATOM 1760 O O . SER A 1 231 ? -18.144 -2.669 46.181 1.00 75.06 231 SER A O 1
ATOM 1762 N N . GLU A 1 232 ? -15.895 -2.657 46.252 1.00 79.88 232 GLU A N 1
ATOM 1763 C CA . GLU A 1 232 ? -15.795 -3.650 47.329 1.00 79.88 232 GLU A CA 1
ATOM 1764 C C . GLU A 1 232 ? -16.337 -3.097 48.655 1.00 79.88 232 GLU A C 1
ATOM 1766 O O . GLU A 1 232 ? -17.092 -3.784 49.349 1.00 79.88 232 GLU A O 1
ATOM 1771 N N . GLU A 1 233 ? -16.029 -1.839 48.988 1.00 78.88 233 GLU A N 1
ATOM 1772 C CA . GLU A 1 233 ? -16.576 -1.178 50.181 1.00 78.88 233 GLU A CA 1
ATOM 1773 C C . GLU A 1 233 ? -18.109 -1.098 50.143 1.00 78.88 233 GLU A C 1
ATOM 1775 O O . GLU A 1 233 ? -18.779 -1.379 51.143 1.00 78.88 233 GLU A O 1
ATOM 1780 N N . VAL A 1 234 ? -18.685 -0.766 48.984 1.00 76.75 234 VAL A N 1
ATOM 1781 C CA . VAL A 1 234 ? -20.140 -0.723 48.791 1.00 76.75 234 VAL A CA 1
ATOM 1782 C C . VAL A 1 234 ? -20.768 -2.101 49.014 1.00 76.75 234 VAL A C 1
ATOM 1784 O O . VAL A 1 234 ? -21.783 -2.194 49.710 1.00 76.75 234 VAL A O 1
ATOM 1787 N N . ASP A 1 235 ? -20.166 -3.175 48.501 1.00 73.06 235 ASP A N 1
ATOM 1788 C CA . ASP A 1 235 ? -20.669 -4.542 48.692 1.00 73.06 235 ASP A CA 1
ATOM 1789 C C . ASP A 1 235 ? -20.657 -4.966 50.173 1.00 73.06 235 ASP A C 1
ATOM 1791 O O . ASP A 1 235 ? -21.613 -5.585 50.662 1.00 73.06 235 ASP A O 1
ATOM 1795 N N . VAL A 1 236 ? -19.613 -4.597 50.923 1.00 77.12 236 VAL A N 1
ATOM 1796 C CA . VAL A 1 236 ? -19.542 -4.826 52.377 1.00 77.12 236 VAL A CA 1
ATOM 1797 C C . VAL A 1 236 ? -20.652 -4.057 53.096 1.00 77.12 236 VAL A C 1
ATOM 1799 O O . VAL A 1 236 ? -21.431 -4.654 53.845 1.00 77.12 236 VAL A O 1
ATOM 1802 N N . LEU A 1 237 ? -20.800 -2.761 52.807 1.00 74.56 237 LEU A N 1
ATOM 1803 C CA . LEU A 1 237 ? -21.838 -1.918 53.406 1.00 74.56 237 LEU A CA 1
ATOM 1804 C C . LEU A 1 237 ? -23.256 -2.411 53.093 1.00 74.56 237 LEU A C 1
ATOM 1806 O O . LEU A 1 237 ? -24.151 -2.289 53.938 1.00 74.56 237 LEU A O 1
ATOM 1810 N N . PHE A 1 238 ? -23.486 -2.986 51.909 1.00 74.38 238 PHE A N 1
ATOM 1811 C CA . PHE A 1 238 ? -24.761 -3.610 51.553 1.00 74.38 238 PHE A CA 1
ATOM 1812 C C . PHE A 1 238 ? -25.075 -4.821 52.436 1.00 74.38 238 PHE A C 1
ATOM 1814 O O . PHE A 1 238 ? -26.207 -4.964 52.917 1.00 74.38 238 PHE A O 1
ATOM 1821 N N . ASN A 1 239 ? -24.087 -5.684 52.677 1.00 73.69 239 ASN A N 1
ATOM 1822 C CA . ASN A 1 239 ? -24.247 -6.859 53.531 1.00 73.69 239 ASN A CA 1
ATOM 1823 C C . ASN A 1 239 ? -24.500 -6.471 54.993 1.00 73.69 239 ASN A C 1
ATOM 1825 O O . ASN A 1 239 ? -25.426 -7.006 55.616 1.00 73.69 239 ASN A O 1
ATOM 1829 N N . ASP A 1 240 ? -23.760 -5.490 55.507 1.00 76.94 240 ASP A N 1
ATOM 1830 C CA . ASP A 1 240 ? -23.940 -4.973 56.865 1.00 76.94 240 ASP A CA 1
ATOM 1831 C C . ASP A 1 240 ? -25.320 -4.329 57.044 1.00 76.94 240 ASP A C 1
ATOM 1833 O O . ASP A 1 240 ? -26.040 -4.637 57.999 1.00 76.94 240 ASP A O 1
ATOM 1837 N N . ASN A 1 241 ? -25.766 -3.513 56.081 1.00 74.12 241 ASN A N 1
ATOM 1838 C CA . ASN A 1 241 ? -27.113 -2.937 56.095 1.00 74.12 241 ASN A CA 1
ATOM 1839 C C . ASN A 1 241 ? -28.202 -4.012 56.088 1.00 74.12 241 ASN A C 1
ATOM 1841 O O . ASN A 1 241 ? -29.199 -3.909 56.810 1.00 74.12 241 ASN A O 1
ATOM 1845 N N . ARG A 1 242 ? -28.026 -5.069 55.290 1.00 76.94 242 ARG A N 1
ATOM 1846 C CA . ARG A 1 242 ? -28.960 -6.198 55.261 1.00 76.94 242 ARG A CA 1
ATOM 1847 C C . ARG A 1 242 ? -29.026 -6.901 56.618 1.00 76.94 242 ARG A C 1
ATOM 1849 O O . ARG A 1 242 ? -30.125 -7.221 57.077 1.00 76.94 242 ARG A O 1
ATOM 1856 N N . ALA A 1 243 ? -27.883 -7.124 57.267 1.00 75.69 243 ALA A N 1
ATOM 1857 C CA . ALA A 1 243 ? -27.816 -7.735 58.591 1.00 75.69 243 ALA A CA 1
ATOM 1858 C C . ALA A 1 243 ? -28.502 -6.864 59.658 1.00 75.69 243 ALA A C 1
ATOM 1860 O O . ALA A 1 243 ? -29.318 -7.371 60.437 1.00 75.69 243 ALA A O 1
ATOM 1861 N N . LEU A 1 244 ? -28.247 -5.551 59.640 1.00 77.94 244 LEU A N 1
ATOM 1862 C CA . LEU A 1 244 ? -28.868 -4.583 60.546 1.00 77.94 244 LEU A CA 1
ATOM 1863 C C . LEU A 1 244 ? -30.392 -4.539 60.390 1.00 77.94 244 LEU A C 1
ATOM 1865 O O . LEU A 1 244 ? -31.098 -4.584 61.398 1.00 77.94 244 LEU A O 1
ATOM 1869 N N . ARG A 1 245 ? -30.922 -4.545 59.157 1.00 75.62 245 ARG A N 1
ATOM 1870 C CA . ARG A 1 245 ? -32.378 -4.635 58.912 1.00 75.62 245 ARG A CA 1
ATOM 1871 C C . ARG A 1 245 ? -32.975 -5.899 59.525 1.00 75.62 245 ARG A C 1
ATOM 1873 O O . ARG A 1 245 ? -33.991 -5.832 60.211 1.00 75.62 245 ARG A O 1
ATOM 1880 N N . LEU A 1 246 ? -32.306 -7.041 59.358 1.00 78.19 246 LEU A N 1
ATOM 1881 C CA . LEU A 1 246 ? -32.753 -8.310 59.935 1.00 78.19 246 LEU A CA 1
ATOM 1882 C C . LEU A 1 246 ? -32.771 -8.271 61.473 1.00 78.19 246 LEU A C 1
ATOM 1884 O O . LEU A 1 246 ? -33.660 -8.840 62.111 1.00 78.19 246 LEU A O 1
ATOM 1888 N N . GLN A 1 247 ? -31.783 -7.613 62.084 1.00 79.25 247 GLN A N 1
ATOM 1889 C CA . GLN A 1 247 ? -31.714 -7.415 63.532 1.00 79.25 247 GLN A CA 1
ATOM 1890 C C . GLN A 1 247 ? -32.795 -6.442 64.027 1.00 79.25 247 GLN A C 1
ATOM 1892 O O . GLN A 1 247 ? -33.392 -6.681 65.081 1.00 79.25 247 GLN A O 1
ATOM 1897 N N . GLN A 1 248 ? -33.091 -5.393 63.255 1.00 77.38 248 GLN A N 1
ATOM 1898 C CA . GLN A 1 248 ? -34.163 -4.436 63.526 1.00 77.38 248 GLN A CA 1
ATOM 1899 C C . GLN A 1 248 ? -35.549 -5.103 63.448 1.00 77.38 248 GLN A C 1
ATOM 1901 O O . GLN A 1 248 ? -36.382 -4.896 64.328 1.00 77.38 248 GLN A O 1
ATOM 1906 N N . ASP A 1 249 ? -35.783 -5.988 62.477 1.00 78.81 249 ASP A N 1
ATOM 1907 C CA . ASP A 1 249 ? -37.035 -6.749 62.373 1.00 78.81 249 ASP A CA 1
ATOM 1908 C C . ASP A 1 249 ? -37.212 -7.731 63.540 1.00 78.81 249 ASP A C 1
ATOM 1910 O O . ASP A 1 249 ? -38.306 -7.860 64.102 1.00 78.81 249 ASP A O 1
ATOM 1914 N N . LYS A 1 250 ? -36.132 -8.406 63.957 1.00 81.44 250 LYS A N 1
ATOM 1915 C CA . LYS A 1 250 ? -36.144 -9.301 65.127 1.00 81.44 250 LYS A CA 1
ATOM 1916 C C . LYS A 1 250 ? -36.457 -8.543 66.417 1.00 81.44 250 LYS A C 1
ATOM 1918 O O . LYS A 1 250 ? -37.264 -9.020 67.220 1.00 81.44 250 LYS A O 1
ATOM 1923 N N . SER A 1 251 ? -35.851 -7.373 66.623 1.00 76.81 251 SER A N 1
ATOM 1924 C CA . SER A 1 251 ? -36.126 -6.541 67.799 1.00 76.81 251 SER A CA 1
ATOM 1925 C C . SER A 1 251 ? -37.549 -5.969 67.768 1.00 76.81 251 SER A C 1
ATOM 1927 O O . SER A 1 251 ? -38.222 -5.968 68.801 1.00 76.81 251 SER A O 1
ATOM 1929 N N . GLU A 1 252 ? -38.075 -5.609 66.591 1.00 74.69 252 GLU A N 1
ATOM 1930 C CA . GLU A 1 252 ? -39.474 -5.198 66.416 1.00 74.69 252 GLU A CA 1
ATOM 1931 C C . GLU A 1 252 ? -40.449 -6.331 66.786 1.00 74.69 252 GLU A C 1
ATOM 1933 O O . GLU A 1 252 ? -41.409 -6.118 67.534 1.00 74.69 252 GLU A O 1
ATOM 1938 N N . GLN A 1 253 ? -40.200 -7.553 66.304 1.00 78.62 253 GLN A N 1
ATOM 1939 C CA . GLN A 1 253 ? -41.011 -8.728 66.635 1.00 78.62 253 GLN A CA 1
ATOM 1940 C C . GLN A 1 253 ? -40.967 -9.057 68.133 1.00 78.62 253 GLN A C 1
ATOM 1942 O O . GLN A 1 253 ? -42.004 -9.379 68.716 1.00 78.62 253 GLN A O 1
ATOM 1947 N N . ALA A 1 254 ? -39.801 -8.938 68.774 1.00 77.94 254 ALA A N 1
ATOM 1948 C CA . ALA A 1 254 ? -39.664 -9.117 70.217 1.00 77.94 254 ALA A CA 1
ATOM 1949 C C . ALA A 1 254 ? -40.458 -8.054 71.000 1.00 77.94 254 ALA A C 1
ATOM 1951 O O . ALA A 1 254 ? -41.194 -8.392 71.927 1.00 77.94 254 ALA A O 1
ATOM 1952 N N . LEU A 1 255 ? -40.394 -6.785 70.584 1.00 72.06 255 LEU A N 1
A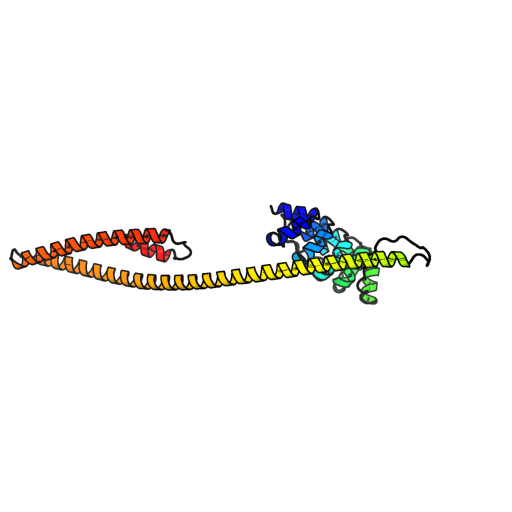TOM 1953 C CA . LEU A 1 255 ? -41.141 -5.684 71.203 1.00 72.06 255 LEU A CA 1
ATOM 1954 C C . LEU A 1 255 ? -42.661 -5.804 71.021 1.00 72.06 255 LEU A C 1
ATOM 1956 O O . LEU A 1 255 ? -43.403 -5.396 71.913 1.00 72.06 255 LEU A O 1
ATOM 1960 N N . LYS A 1 256 ? -43.140 -6.382 69.909 1.00 73.00 256 LYS A N 1
ATOM 1961 C CA . LYS A 1 256 ? -44.572 -6.684 69.697 1.00 73.00 256 LYS A CA 1
ATOM 1962 C C . LYS A 1 256 ? -45.101 -7.747 70.663 1.00 73.00 256 LYS A C 1
ATOM 1964 O O . LYS A 1 256 ? -46.272 -7.693 71.024 1.00 73.00 256 LYS A O 1
ATOM 1969 N N . ARG A 1 257 ? -44.252 -8.689 71.092 1.00 75.19 257 ARG A N 1
ATOM 1970 C CA . ARG A 1 257 ? -44.605 -9.738 72.068 1.00 75.19 257 ARG A CA 1
ATOM 1971 C C . ARG A 1 257 ? -44.635 -9.227 73.514 1.00 75.19 257 ARG A C 1
ATOM 1973 O O . ARG A 1 257 ? -45.203 -9.890 74.375 1.00 75.19 257 ARG A O 1
ATOM 1980 N N . LEU A 1 258 ? -44.046 -8.062 73.787 1.00 66.06 258 LEU A N 1
ATOM 1981 C CA . LEU A 1 258 ? -44.009 -7.448 75.115 1.00 66.06 258 LEU A CA 1
ATOM 1982 C C . LEU A 1 258 ? -45.242 -6.550 75.350 1.00 66.06 258 LEU A C 1
ATOM 1984 O O . LEU A 1 258 ? -45.599 -5.708 74.521 1.00 66.06 258 LEU A O 1
ATOM 1988 N N . GLY A 1 259 ? -45.889 -6.713 76.509 1.00 67.06 259 GLY A N 1
ATOM 1989 C CA . GLY A 1 259 ? -47.074 -5.947 76.925 1.00 67.06 259 GLY A CA 1
ATOM 1990 C C . GLY A 1 259 ? -46.836 -4.432 77.122 1.00 67.06 259 GLY A C 1
ATOM 1991 O O . GLY A 1 259 ? -45.737 -3.916 76.886 1.00 67.06 259 GLY A O 1
ATOM 1992 N N . PRO A 1 260 ? -47.861 -3.662 77.535 1.00 71.50 260 PRO A N 1
ATOM 1993 C CA . PRO A 1 260 ? -47.773 -2.206 77.647 1.00 71.50 260 PRO A CA 1
ATOM 1994 C C . PRO A 1 260 ? -47.036 -1.775 78.929 1.00 71.50 260 PRO A C 1
ATOM 1996 O O . PRO A 1 260 ? -47.663 -1.474 79.938 1.00 71.50 260 PRO A O 1
ATOM 1999 N N . CYS A 1 261 ? -45.699 -1.708 78.892 1.00 79.94 261 CYS A N 1
ATOM 2000 C CA . CYS A 1 261 ? -44.891 -1.068 79.941 1.00 79.94 261 CYS A CA 1
ATOM 2001 C C . CYS A 1 261 ? -44.221 0.233 79.437 1.00 79.94 261 CYS A C 1
ATOM 2003 O O . CYS A 1 261 ? -43.935 0.340 78.237 1.00 79.94 261 CYS A O 1
ATOM 2005 N N . PRO A 1 262 ? -43.928 1.215 80.317 1.00 78.44 262 PRO A N 1
ATOM 2006 C CA . PRO A 1 262 ? -43.351 2.511 79.932 1.00 78.44 262 PRO A CA 1
ATOM 2007 C C . PRO A 1 262 ? -42.030 2.388 79.156 1.00 78.44 262 PRO A C 1
ATOM 2009 O O . PRO A 1 262 ? -41.863 3.007 78.107 1.00 78.44 262 PRO A O 1
ATOM 2012 N N . LYS A 1 263 ? -41.133 1.502 79.606 1.00 78.19 263 LYS A N 1
ATOM 2013 C CA . LYS A 1 263 ? -39.824 1.249 78.980 1.00 78.19 263 LYS A CA 1
ATOM 2014 C C . LYS A 1 263 ? -39.957 0.641 77.575 1.00 78.19 263 LYS A C 1
ATOM 2016 O O . LYS A 1 263 ? -39.251 1.030 76.652 1.00 78.19 263 LYS A O 1
ATOM 2021 N N . CYS A 1 264 ? -40.932 -0.251 77.373 1.00 73.81 264 CYS A N 1
ATOM 2022 C CA . CYS A 1 264 ? -41.243 -0.823 76.057 1.00 73.81 264 CYS A CA 1
ATOM 2023 C C . CYS A 1 264 ? -41.942 0.173 75.118 1.00 73.81 264 CYS A C 1
ATOM 2025 O O . CYS A 1 264 ? -41.929 -0.027 73.904 1.00 73.81 264 CYS A O 1
ATOM 2027 N N . ARG A 1 265 ? -42.597 1.218 75.645 1.00 76.88 265 ARG A N 1
ATOM 2028 C CA . ARG A 1 265 ? -43.169 2.304 74.834 1.00 76.88 265 ARG A CA 1
ATOM 2029 C C . ARG A 1 265 ? -42.069 3.248 74.341 1.00 76.88 265 ARG A C 1
ATOM 2031 O O . ARG A 1 265 ? -42.093 3.607 73.169 1.00 76.88 265 ARG A O 1
ATOM 2038 N N . GLN A 1 266 ? -41.097 3.571 75.195 1.00 80.75 266 GLN A N 1
ATOM 2039 C CA . GLN A 1 266 ? -39.922 4.363 74.825 1.00 80.75 266 GLN A CA 1
ATOM 2040 C C . GLN A 1 266 ? -39.094 3.677 73.726 1.00 80.75 266 GLN A C 1
ATOM 2042 O O . GLN A 1 266 ? -38.915 4.260 72.661 1.00 80.75 266 GLN A O 1
ATOM 2047 N N . MET A 1 267 ? -38.716 2.404 73.911 1.00 76.12 267 MET A N 1
ATOM 2048 C CA . MET A 1 267 ? -37.976 1.647 72.885 1.00 76.12 267 MET A CA 1
ATOM 2049 C C . MET A 1 267 ? -38.740 1.532 71.555 1.00 76.12 267 MET A C 1
ATOM 2051 O O . MET A 1 267 ? -38.146 1.573 70.483 1.00 76.12 267 MET A O 1
ATOM 2055 N N . ARG A 1 268 ? -40.079 1.426 71.592 1.00 76.12 268 ARG A N 1
ATOM 2056 C CA . ARG A 1 268 ? -40.914 1.460 70.376 1.00 76.12 268 ARG A CA 1
ATOM 2057 C C . ARG A 1 268 ? -40.875 2.819 69.667 1.00 76.12 268 ARG A C 1
ATOM 2059 O O . ARG A 1 268 ? -41.031 2.851 68.450 1.00 76.12 268 ARG A O 1
ATOM 2066 N N . GLY A 1 269 ? -40.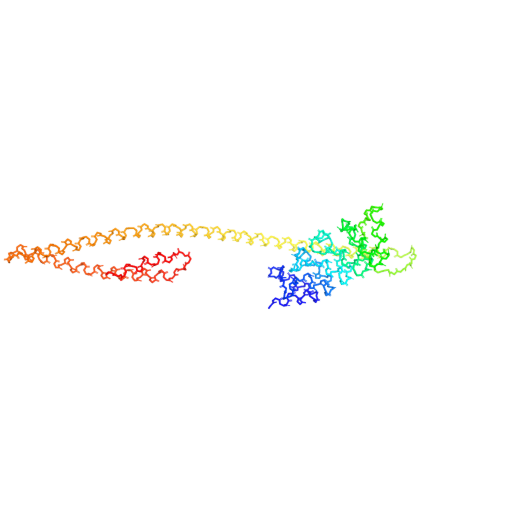708 3.915 70.406 1.00 78.44 269 GLY A N 1
ATOM 2067 C CA . GLY A 1 269 ? -40.527 5.259 69.855 1.00 78.44 269 GLY A CA 1
ATOM 2068 C C . GLY A 1 269 ? -39.182 5.410 69.148 1.00 78.44 269 GLY A C 1
ATOM 2069 O O . GLY A 1 269 ? -39.159 5.775 67.977 1.00 78.44 269 GLY A O 1
ATOM 2070 N N . GLU A 1 270 ? -38.094 5.027 69.818 1.00 80.19 270 GLU A N 1
ATOM 2071 C CA . GLU A 1 270 ? -36.724 5.043 69.273 1.00 80.19 270 GLU A CA 1
ATOM 2072 C C . GLU A 1 270 ? -36.586 4.135 68.032 1.00 80.19 270 GLU A C 1
ATOM 2074 O O . GLU A 1 270 ? -35.928 4.473 67.046 1.00 80.19 270 GLU A O 1
ATOM 2079 N N . LEU A 1 271 ? -37.282 2.993 68.011 1.00 76.62 271 LEU A N 1
ATOM 2080 C CA . LEU A 1 271 ? -37.311 2.119 66.836 1.00 76.62 271 LEU A CA 1
ATOM 2081 C C . LEU A 1 271 ? -38.059 2.747 65.644 1.00 76.62 271 LEU A C 1
ATOM 2083 O O . LEU A 1 271 ? -37.712 2.505 64.492 1.00 76.62 271 LEU A O 1
ATOM 2087 N N . ARG A 1 272 ? -39.099 3.556 65.894 1.00 76.31 272 ARG A N 1
ATOM 2088 C CA . ARG A 1 272 ? -39.821 4.265 64.823 1.00 76.31 272 ARG A CA 1
ATOM 2089 C C . ARG A 1 272 ? -38.991 5.396 64.228 1.00 76.31 272 ARG A C 1
ATOM 2091 O O . ARG A 1 272 ? -39.034 5.568 63.013 1.00 76.31 272 ARG A O 1
ATOM 2098 N N . THR A 1 273 ? -38.255 6.145 65.049 1.00 80.62 273 THR A N 1
ATOM 2099 C CA . THR A 1 273 ? -37.390 7.236 64.571 1.00 80.62 273 THR A CA 1
ATOM 2100 C C . THR A 1 273 ? -36.257 6.690 63.708 1.00 80.62 273 THR A C 1
ATOM 2102 O O . THR A 1 273 ? -36.124 7.101 62.561 1.00 80.62 273 THR A O 1
ATOM 2105 N N . THR A 1 274 ? -35.554 5.665 64.193 1.00 76.00 274 THR A N 1
ATOM 2106 C CA . THR A 1 274 ? -34.491 4.972 63.437 1.00 76.00 274 THR A CA 1
ATOM 2107 C C . THR A 1 274 ? -35.002 4.345 62.134 1.00 76.00 274 THR A C 1
ATOM 2109 O O . THR A 1 274 ? -34.317 4.365 61.116 1.00 76.00 274 THR A O 1
ATOM 2112 N N . LYS A 1 275 ? -36.236 3.820 62.110 1.00 74.06 275 LYS A N 1
ATOM 2113 C CA . LYS A 1 275 ? -36.873 3.319 60.877 1.00 74.06 275 LYS A CA 1
ATOM 2114 C C . LYS A 1 275 ? -37.178 4.442 59.881 1.00 74.06 275 LYS A C 1
ATOM 2116 O O . LYS A 1 275 ? -36.989 4.249 58.684 1.00 74.06 275 LYS A O 1
ATOM 2121 N N . GLY A 1 276 ? -37.627 5.601 60.364 1.00 76.31 276 GLY A N 1
ATOM 2122 C CA . GLY A 1 276 ? -37.833 6.790 59.533 1.00 76.31 276 GLY A CA 1
ATOM 2123 C C . GLY A 1 276 ? -36.532 7.295 58.906 1.00 76.31 276 GLY A C 1
ATOM 2124 O O . GLY A 1 276 ? -36.498 7.577 57.711 1.00 76.31 276 GLY A O 1
ATOM 2125 N N . GLU A 1 277 ? -35.451 7.331 59.686 1.00 75.81 277 GLU A N 1
ATOM 2126 C CA . GLU A 1 277 ? -34.109 7.687 59.207 1.00 75.81 277 GLU A CA 1
ATOM 2127 C C . GLU A 1 277 ? -33.581 6.680 58.175 1.00 75.81 277 GLU A C 1
ATOM 2129 O O . GLU A 1 277 ? -33.094 7.090 57.124 1.00 75.81 277 GLU A O 1
ATOM 2134 N N . ASN A 1 278 ? -33.770 5.374 58.396 1.00 73.12 278 ASN A N 1
ATOM 2135 C CA . ASN A 1 278 ? -33.396 4.344 57.422 1.00 73.12 278 ASN A CA 1
ATOM 2136 C C . ASN A 1 278 ? -34.146 4.485 56.089 1.00 73.12 278 ASN A C 1
ATOM 2138 O O . ASN A 1 278 ? -33.536 4.356 55.033 1.00 73.12 278 ASN A O 1
ATOM 2142 N N . VAL A 1 279 ? -35.452 4.771 56.106 1.00 75.50 279 VAL A N 1
ATOM 2143 C CA . VAL A 1 279 ? -36.225 4.998 54.868 1.00 75.50 279 VAL A CA 1
ATOM 2144 C C . VAL A 1 279 ? -35.691 6.208 54.100 1.00 75.50 279 VAL A C 1
ATOM 2146 O O . VAL A 1 279 ? -35.580 6.157 52.876 1.00 75.50 279 VAL A O 1
ATOM 2149 N N . ARG A 1 280 ? -35.310 7.273 54.811 1.00 77.25 280 ARG A N 1
ATOM 2150 C CA . ARG A 1 280 ? -34.708 8.459 54.200 1.00 77.25 280 ARG A CA 1
ATOM 2151 C C . ARG A 1 280 ? -33.346 8.150 53.569 1.00 77.25 280 ARG A C 1
ATOM 2153 O O . ARG A 1 280 ? -33.132 8.506 52.417 1.00 77.25 280 ARG A O 1
ATOM 2160 N N . LEU A 1 281 ? -32.468 7.447 54.283 1.00 75.75 281 LEU A N 1
ATOM 2161 C CA . LEU A 1 281 ? -31.146 7.054 53.777 1.00 75.75 281 LEU A CA 1
ATOM 2162 C C . LEU A 1 281 ? -31.228 6.106 52.570 1.00 75.75 281 LEU A C 1
ATOM 2164 O O . LEU A 1 281 ? -30.373 6.152 51.690 1.00 75.75 281 LEU A O 1
ATOM 2168 N N . ILE A 1 282 ? -32.258 5.256 52.501 1.00 74.19 282 ILE A N 1
ATOM 2169 C CA . ILE A 1 282 ? -32.523 4.412 51.324 1.00 74.19 282 ILE A CA 1
ATOM 2170 C C . ILE A 1 282 ? -32.883 5.274 50.111 1.00 74.19 282 ILE A C 1
ATOM 2172 O O . ILE A 1 282 ? -32.352 5.041 49.029 1.00 74.19 282 ILE A O 1
ATOM 2176 N N . ALA A 1 283 ? -33.745 6.277 50.292 1.00 72.75 283 ALA A N 1
ATOM 2177 C CA . ALA A 1 283 ? -34.121 7.187 49.214 1.00 72.75 283 ALA A CA 1
ATOM 2178 C C . ALA A 1 283 ? -32.923 8.015 48.712 1.00 72.75 283 ALA A C 1
ATOM 2180 O O . ALA A 1 283 ? -32.727 8.127 47.506 1.00 72.75 283 ALA A O 1
ATOM 2181 N N . GLU A 1 284 ? -32.088 8.530 49.623 1.00 74.88 284 GLU A N 1
ATOM 2182 C CA . GLU A 1 284 ? -30.857 9.258 49.269 1.00 74.88 284 GLU A CA 1
ATOM 2183 C C . GLU A 1 284 ? -29.852 8.355 48.521 1.00 74.88 284 GLU A C 1
ATOM 2185 O O . GLU A 1 284 ? -29.229 8.795 47.557 1.00 74.88 284 GLU A O 1
ATOM 2190 N N . ASN A 1 285 ? -29.738 7.071 48.889 1.00 72.56 285 ASN A N 1
ATOM 2191 C CA . ASN A 1 285 ? -28.897 6.109 48.164 1.00 72.56 285 ASN A CA 1
ATOM 2192 C C . ASN A 1 285 ? -29.405 5.799 46.749 1.00 72.56 285 ASN A C 1
ATOM 2194 O O . ASN A 1 285 ? -28.594 5.719 45.828 1.00 72.56 285 ASN A O 1
ATOM 2198 N N . MET A 1 286 ? -30.719 5.639 46.557 1.00 72.62 286 MET A N 1
ATOM 2199 C CA . MET A 1 286 ? -31.285 5.418 45.219 1.00 72.62 286 MET A CA 1
ATOM 2200 C C . MET A 1 286 ? -31.002 6.606 44.288 1.00 72.62 286 MET A C 1
ATOM 2202 O O . MET A 1 286 ? -30.621 6.403 43.137 1.00 72.62 286 MET A O 1
ATOM 2206 N N . ASP A 1 287 ? -31.111 7.835 44.801 1.00 73.94 287 ASP A N 1
ATOM 2207 C CA . ASP A 1 287 ? -30.826 9.061 44.042 1.00 73.94 287 ASP A CA 1
ATOM 2208 C C . ASP A 1 287 ? -29.335 9.163 43.656 1.00 73.94 287 ASP A C 1
ATOM 2210 O O . ASP A 1 287 ? -28.979 9.492 42.520 1.00 73.94 287 ASP A O 1
ATOM 2214 N N . LEU A 1 288 ? -28.428 8.793 44.570 1.00 73.88 288 LEU A N 1
ATOM 2215 C CA . LEU A 1 288 ? -26.990 8.720 44.282 1.00 73.88 288 LEU A CA 1
ATOM 2216 C C . LEU A 1 288 ? -26.658 7.655 43.226 1.00 73.88 288 LEU A C 1
ATOM 2218 O O . LEU A 1 288 ? -25.864 7.921 42.322 1.00 73.88 288 LEU A O 1
ATOM 2222 N N . GLN A 1 289 ? -27.274 6.472 43.301 1.00 69.62 289 GLN A N 1
ATOM 2223 C CA . GLN A 1 289 ? -27.075 5.403 42.317 1.00 69.62 289 GLN A CA 1
ATOM 2224 C C . GLN A 1 289 ? -27.560 5.804 40.917 1.00 69.62 289 GLN A C 1
ATOM 2226 O O . GLN A 1 289 ? -26.885 5.511 39.926 1.00 69.62 289 GLN A O 1
ATOM 2231 N N . GLU A 1 290 ? -28.683 6.520 40.816 1.00 74.38 290 GLU A N 1
ATOM 2232 C CA . GLU A 1 290 ? -29.189 7.034 39.540 1.00 74.38 290 GLU A CA 1
ATOM 2233 C C . GLU A 1 290 ? -28.218 8.043 38.907 1.00 74.38 290 GLU A C 1
ATOM 2235 O O . GLU A 1 290 ? -27.921 7.960 37.710 1.00 74.38 290 GLU A O 1
ATOM 2240 N N . ARG A 1 291 ? -27.635 8.935 39.716 1.00 73.12 291 ARG A N 1
ATOM 2241 C CA . ARG A 1 291 ? -26.609 9.885 39.256 1.00 73.12 291 ARG A CA 1
ATOM 2242 C C . ARG A 1 291 ? -25.340 9.187 38.761 1.00 73.12 291 ARG A C 1
ATOM 2244 O O . ARG A 1 291 ? -24.803 9.579 37.726 1.00 73.12 291 ARG A O 1
ATOM 2251 N N . VAL A 1 292 ? -24.879 8.138 39.447 1.00 68.81 292 VAL A N 1
ATOM 2252 C CA . VAL A 1 292 ? -23.717 7.334 39.015 1.00 68.81 292 VAL A CA 1
ATOM 2253 C C . VAL A 1 292 ? -23.997 6.632 37.682 1.00 68.81 292 VAL A C 1
ATOM 2255 O O . VAL A 1 292 ? -23.162 6.662 36.777 1.00 68.81 292 VAL A O 1
ATOM 2258 N N . LEU A 1 293 ? -25.193 6.060 37.514 1.00 65.38 293 LEU A N 1
ATOM 2259 C CA . LEU A 1 293 ? -25.625 5.460 36.249 1.00 65.38 293 LEU A CA 1
ATOM 2260 C C . LEU A 1 293 ? -25.624 6.484 35.109 1.00 65.38 293 LEU A C 1
ATOM 2262 O O . LEU A 1 293 ? -25.059 6.203 34.053 1.00 65.38 293 LEU A O 1
ATOM 2266 N N . GLN A 1 294 ? -26.186 7.676 35.320 1.00 72.56 294 GLN A N 1
ATOM 2267 C CA . GLN A 1 294 ? -26.174 8.753 34.322 1.00 72.56 294 GLN A CA 1
ATOM 2268 C C . GLN A 1 294 ? -24.751 9.160 33.912 1.00 72.56 294 GLN A C 1
ATOM 2270 O O . GLN A 1 294 ? -24.497 9.355 32.723 1.00 72.56 294 GLN A O 1
ATOM 2275 N N . MET A 1 295 ? -23.815 9.227 34.862 1.00 64.94 295 MET A N 1
ATOM 2276 C CA . MET A 1 295 ? -22.404 9.500 34.570 1.00 64.94 295 MET A CA 1
ATOM 2277 C C . MET A 1 295 ? -21.745 8.362 33.779 1.00 64.94 295 MET A C 1
ATOM 2279 O O . MET A 1 295 ? -20.985 8.632 32.854 1.00 64.94 295 MET A O 1
ATOM 2283 N N . SER A 1 296 ? -22.073 7.098 34.073 1.00 61.25 296 SER A N 1
ATOM 2284 C CA . SER A 1 296 ? -21.519 5.940 33.351 1.00 61.25 296 SER A CA 1
ATOM 2285 C C . SER A 1 296 ? -21.886 5.919 31.859 1.00 61.25 296 SER A C 1
ATOM 2287 O O . SER A 1 296 ? -21.060 5.535 31.038 1.00 61.25 296 SER A O 1
ATOM 2289 N N . TYR A 1 297 ? -23.074 6.410 31.477 1.00 62.62 297 TYR A N 1
ATOM 2290 C CA . TYR A 1 297 ? -23.495 6.503 30.069 1.00 62.62 297 TYR A CA 1
ATOM 2291 C C . TYR A 1 297 ? -22.740 7.571 29.264 1.00 62.62 297 TYR A C 1
ATOM 2293 O O . TYR A 1 297 ? -22.805 7.565 28.036 1.00 62.62 297 TYR A O 1
ATOM 2301 N N . GLN A 1 298 ? -22.035 8.489 29.932 1.00 62.62 298 GLN A N 1
ATOM 2302 C CA . GLN A 1 298 ? -21.187 9.490 29.279 1.00 62.62 298 GLN A CA 1
ATOM 2303 C C . GLN A 1 298 ? -19.771 8.961 29.000 1.00 62.62 298 GLN A C 1
ATOM 2305 O O . GLN A 1 298 ? -19.004 9.609 28.287 1.00 62.62 298 GLN A O 1
ATOM 2310 N N . VAL A 1 299 ? -19.422 7.786 29.535 1.00 56.28 299 VAL A N 1
ATOM 2311 C CA . VAL A 1 299 ? -18.106 7.164 29.374 1.00 56.28 299 VAL A CA 1
ATOM 2312 C C . VAL A 1 299 ? -18.141 6.188 28.185 1.00 56.28 299 VAL A C 1
ATOM 2314 O O . VAL A 1 299 ? -19.040 5.350 28.114 1.00 56.28 299 VAL A O 1
ATOM 2317 N N . PRO A 1 300 ? -17.190 6.261 27.232 1.00 55.47 300 PRO A N 1
ATOM 2318 C CA . PRO A 1 300 ? -17.146 5.347 26.094 1.00 55.47 300 PRO A CA 1
ATOM 2319 C C . PRO A 1 300 ? -17.086 3.868 26.528 1.00 55.47 300 PRO A C 1
ATOM 2321 O O . PRO A 1 300 ? -16.355 3.540 27.468 1.00 55.47 300 PRO A O 1
ATOM 2324 N N . PRO A 1 301 ? -17.762 2.947 25.810 1.00 55.00 301 PRO A N 1
ATOM 2325 C CA . PRO A 1 301 ? -17.837 1.519 26.154 1.00 55.00 301 PRO A CA 1
ATOM 2326 C C . PRO A 1 301 ? -16.492 0.771 26.081 1.00 55.00 301 PRO A C 1
ATOM 2328 O O . PRO A 1 301 ? -16.427 -0.418 26.361 1.00 55.00 301 PRO A O 1
ATOM 2331 N N . SER A 1 302 ? -15.405 1.450 25.711 1.00 57.16 302 SER A N 1
ATOM 2332 C CA . SER A 1 302 ? -14.038 0.928 25.742 1.00 57.16 302 SER A CA 1
ATOM 2333 C C . SER A 1 302 ? -13.375 0.991 27.125 1.00 57.16 302 SER A C 1
ATOM 2335 O O . SER A 1 302 ? -12.286 0.447 27.286 1.00 57.16 302 SER A O 1
ATOM 2337 N N . ILE A 1 303 ? -13.981 1.673 28.106 1.00 57.38 303 ILE A N 1
ATOM 2338 C CA . ILE A 1 303 ? -13.379 1.905 29.434 1.00 57.38 303 ILE A CA 1
ATOM 2339 C C . ILE A 1 303 ? -13.932 0.951 30.501 1.00 57.38 303 ILE A C 1
ATOM 2341 O O . ILE A 1 303 ? -13.178 0.560 31.389 1.00 57.38 303 ILE A O 1
ATOM 2345 N N . PHE A 1 304 ? -15.199 0.543 30.384 1.00 56.72 304 PHE A N 1
ATOM 2346 C CA . PHE A 1 304 ? -15.852 -0.416 31.278 1.00 56.72 304 PHE A CA 1
ATOM 2347 C C . PHE A 1 304 ? -16.361 -1.618 30.491 1.00 56.72 304 PHE A C 1
ATOM 2349 O O . PHE A 1 304 ? -16.925 -1.477 29.407 1.00 56.72 304 PHE A O 1
ATOM 2356 N N . THR A 1 305 ? -16.191 -2.805 31.056 1.00 60.19 305 THR A N 1
ATOM 2357 C CA . THR A 1 305 ? -16.734 -4.046 30.506 1.00 60.19 305 THR A CA 1
ATOM 2358 C C . THR A 1 305 ? -18.247 -4.129 30.734 1.00 60.19 305 THR A C 1
ATOM 2360 O O . THR A 1 305 ? -18.782 -3.611 31.718 1.00 60.19 305 THR A O 1
ATOM 2363 N N . ASP A 1 306 ? -18.962 -4.838 29.854 1.00 57.00 306 ASP A N 1
ATOM 2364 C CA . ASP A 1 306 ? -20.409 -5.085 30.000 1.00 57.00 306 ASP A CA 1
ATOM 2365 C C . ASP A 1 306 ? -20.775 -5.719 31.357 1.00 57.00 306 ASP A C 1
ATOM 2367 O O . ASP A 1 306 ? -21.890 -5.547 31.856 1.00 57.00 306 ASP A O 1
ATOM 2371 N N . GLU A 1 307 ? -19.833 -6.436 31.972 1.00 58.69 307 GLU A N 1
ATOM 2372 C CA . GLU A 1 307 ? -19.989 -7.075 33.277 1.00 58.69 307 GLU A CA 1
ATOM 2373 C C . GLU A 1 307 ? -19.976 -6.050 34.431 1.00 58.69 307 GLU A C 1
ATOM 2375 O O . GLU A 1 307 ? -20.787 -6.149 35.354 1.00 58.69 307 GLU A O 1
ATOM 2380 N N . GLU A 1 308 ? -19.138 -5.011 34.354 1.00 59.66 308 GLU A N 1
ATOM 2381 C CA . GLU A 1 308 ? -19.088 -3.907 35.329 1.00 59.66 308 GLU A CA 1
ATOM 2382 C C . GLU A 1 308 ? -20.344 -3.028 35.242 1.00 59.66 308 GLU A C 1
ATOM 2384 O O . GLU A 1 308 ? -20.955 -2.695 36.261 1.00 59.66 308 GLU A O 1
ATOM 2389 N N . ILE A 1 309 ? -20.821 -2.753 34.021 1.00 62.53 309 ILE A N 1
ATOM 2390 C CA . ILE A 1 309 ? -22.092 -2.047 33.788 1.00 62.53 309 ILE A CA 1
ATOM 2391 C C . ILE A 1 309 ? -23.275 -2.864 34.335 1.00 62.53 309 ILE A C 1
ATOM 2393 O O . ILE A 1 309 ? -24.228 -2.307 34.890 1.00 62.53 309 ILE A O 1
ATOM 2397 N N . ARG A 1 310 ? -23.241 -4.197 34.207 1.00 60.53 310 ARG A N 1
ATOM 2398 C CA . ARG A 1 310 ? -24.260 -5.074 34.802 1.00 60.53 310 ARG A CA 1
ATOM 2399 C C . ARG A 1 310 ? -24.231 -5.038 36.324 1.00 60.53 310 ARG A C 1
ATOM 2401 O O . ARG A 1 310 ? -25.309 -4.971 36.907 1.00 60.53 310 ARG A O 1
ATOM 2408 N N . ARG A 1 311 ? -23.060 -5.038 36.968 1.00 60.75 311 ARG A N 1
ATOM 2409 C CA . ARG A 1 311 ? -22.958 -4.943 38.438 1.00 60.75 311 ARG A CA 1
ATOM 2410 C C . ARG A 1 311 ? -23.588 -3.656 38.973 1.00 60.75 311 ARG A C 1
ATOM 2412 O O . ARG A 1 311 ? -24.409 -3.732 39.883 1.00 60.75 311 ARG A O 1
ATOM 2419 N N . LEU A 1 312 ? -23.345 -2.517 38.319 1.00 56.41 312 LEU A N 1
ATOM 2420 C CA . LEU A 1 312 ? -24.018 -1.249 38.644 1.00 56.41 312 LEU A CA 1
ATOM 2421 C C . LEU A 1 312 ? -25.549 -1.327 38.478 1.00 56.41 312 LEU A C 1
ATOM 2423 O O . LEU A 1 312 ? -26.294 -0.756 39.270 1.00 56.41 312 LEU A O 1
ATOM 2427 N N . LYS A 1 313 ? -26.048 -2.074 37.483 1.00 54.12 313 LYS A N 1
ATOM 2428 C CA . LYS A 1 313 ? -27.494 -2.281 37.263 1.00 54.12 313 LYS A CA 1
ATOM 2429 C C . LYS A 1 313 ? -28.145 -3.243 38.262 1.00 54.12 313 LYS A C 1
ATOM 2431 O O . LYS A 1 313 ? -29.354 -3.153 38.474 1.00 54.12 313 LYS A O 1
ATOM 2436 N N . VAL A 1 314 ? -27.398 -4.179 38.850 1.00 52.50 314 VAL A N 1
ATOM 2437 C CA . VAL A 1 314 ? -27.943 -5.179 39.790 1.00 52.50 314 VAL A CA 1
ATOM 2438 C C . VAL A 1 314 ? -28.282 -4.554 41.151 1.00 52.50 314 VAL A C 1
ATOM 2440 O O . VAL A 1 314 ? -29.230 -5.009 41.790 1.00 52.50 314 VAL A O 1
ATOM 2443 N N . GLY A 1 315 ? -27.628 -3.450 41.533 1.00 48.31 315 GLY A N 1
ATOM 2444 C CA . GLY A 1 315 ? -27.975 -2.673 42.733 1.00 48.31 315 GLY A CA 1
ATOM 2445 C C . GLY A 1 315 ? -29.409 -2.113 42.748 1.00 48.31 315 GLY A C 1
ATOM 2446 O O . GLY A 1 315 ? -29.958 -1.899 43.822 1.00 48.31 315 GLY A O 1
ATOM 2447 N N . ASN A 1 316 ? -30.056 -1.973 41.582 1.00 43.38 316 ASN A N 1
ATOM 2448 C CA . ASN A 1 316 ? -31.417 -1.432 41.427 1.00 43.38 316 ASN A CA 1
ATOM 2449 C C . ASN A 1 316 ? -32.557 -2.443 41.668 1.00 43.38 316 ASN A C 1
ATOM 2451 O O . ASN A 1 316 ? -33.719 -2.118 41.425 1.00 43.38 316 ASN A O 1
ATOM 2455 N N . LYS A 1 317 ? -32.268 -3.690 42.067 1.00 41.34 317 LYS A N 1
ATOM 2456 C CA . LYS A 1 317 ? -33.288 -4.755 42.184 1.00 41.34 317 LYS A CA 1
ATOM 2457 C C . LYS A 1 317 ? -33.729 -5.116 43.610 1.00 41.34 317 LYS A C 1
ATOM 2459 O O . LYS A 1 317 ? -34.423 -6.121 43.761 1.00 41.34 317 LYS A O 1
ATOM 2464 N N . CYS A 1 318 ? -33.397 -4.318 44.623 1.00 31.45 318 CYS A N 1
ATOM 2465 C CA . CYS A 1 318 ? -33.842 -4.543 46.005 1.00 31.45 318 CYS A CA 1
ATOM 2466 C C . CYS A 1 318 ? -34.717 -3.406 46.528 1.00 31.45 318 CYS A C 1
ATOM 2468 O O . CYS A 1 318 ? -34.255 -2.248 46.475 1.00 31.45 318 CYS A O 1
#

Organism: Giardia muris (NCBI:txid5742)

pLDDT: mean 76.12, std 14.67, range [31.45, 94.19]

Foldseek 3Di:
DLVVLLVCLLVLVVVVCVVCCVPCQPHADPQQDGSLLSNLVSVRPNSVQNNLVGHAPDAGPQRDGSLLSNLLVVPQSSCVSHLVRCLPDDDPAHSLLNNLVVLPQSSNLQSCLSNVVCLVVSLVVNVVVVSVSSNVVSVCCVVPDRDPNPPCPPPDDDDDDDDDDPPPVVVVVVVVVVVVVVVVVVVVVVVVVVVVVVVVVVVVVVVVVVVVVVVVVVVLVVVVVVVVVVLVVVVVVVVVVVVVVVVLVVVVVVLVVDDDDPVSVVVVVVSVVVVVVVVVVVVVVVVVLVVVLVVVVVDDCVSDPPVRNVSSVVVPPD

Radius of gyration: 41.19 Å; Cα contacts (8 Å, |Δi|>4): 237; chains: 1; bounding box: 84×55×119 Å

InterPro domains:
  IPR002110 Ankyrin repeat [PF12796] (7-84)
  IPR036770 Ankyrin repeat-containing domain superfamily [G3DSA:1.25.40.20] (2-142)
  IPR036770 Ankyrin repeat-containing domain superfamily [SSF48403] (5-118)

Secondary structure (DSSP, 8-state):
-HHHHHHHHHHT-HHHHHHHHHHHTT-B-TTS-BHHHHHHHTT-HHHHHHHHHHHTT---TT---HHHHHHHTT-HHHHHHHHHHHTT--SSS-HHHHHHHHT-HHHHHHHHHHHGGGHHHHHHHHHHTT-HHHHHHHHHHHHH-PPP-------PPP-----TTSHHHHHHHHHHHHHHHHHHHHHHHHHHHHHHHHHHHHHHHHHHHHHHHHHHHHHHHHHHHHHHHHHHHHHHHHHHHHHHHHHHHHHHHHHHHS-S-HHHHHHHHHHHHHHHHHHHHHHHHHHHHHHHHHHHTTS-TTTS-HHHHHHHHHGGG-

Sequence (318 aa):
MAHAWFRAASQGDVSFLSLQYHRYACSSNERGLTALMVAVKSRQIDAIELLTPLEARLTTPRGTTALMIAAEEGFHEAVVFLAPSEGRMRTAETALIRAVKAGDTKMVSLLLPYEACYASECIRFAELSKQYEVSQLLRGVVEGGIPPLPDMQLTVRSLGSATTTERVPLISEELLATQKDLSMAQDALHLATSRMEELEMEVDRLRATASNCEGLVGELEQAKGKIAELSEEVDVLFNDNRALRLQQDKSEQALKRLGPCPKCRQMRGELRTTKGENVRLIAENMDLQERVLQMSYQVPPSIFTDEEIRRLKVGNKC